Protein AF-A0A0C2WJ09-F1 (afdb_monomer_lite)

Radius of gyration: 59.22 Å; chains: 1; bounding box: 132×38×175 Å

Sequence (288 aa):
MSKPDNSSSPSTSTQSVQESLPASVDDQKRAELLAKARAFLQTPGVNSQDVAARREFLKEKGLSIEDAEQLISECPPPIPPRTYPRPAPSKLPIILYATFKLLLLLTGASVVSAAMYFTYIYPKLAASFGARAKLANHQTGLLKTLQGQTEKARQAQRASDFSSQAPPKEQGENPVVSVEDTTVSLEEGTTAGKTQDDSTPATVPKSDLELLQALRRLKDAIPRRKPTYAATLQDMSDMTALIASKMYAPKVHSPIEGEVRKELRAAKGLLLNRKTFTAVKSTPGTPV

Structure (mmCIF, N/CA/C/O backbone):
data_AF-A0A0C2WJ09-F1
#
_entry.id   AF-A0A0C2WJ09-F1
#
loop_
_atom_site.group_PDB
_atom_site.id
_atom_site.type_symbol
_atom_site.label_atom_id
_atom_site.label_alt_id
_atom_site.label_comp_id
_atom_site.label_asym_id
_atom_site.label_entity_id
_atom_site.label_seq_id
_atom_site.pdbx_PDB_ins_code
_atom_site.Cartn_x
_atom_site.Cartn_y
_atom_site.Cartn_z
_atom_site.occupancy
_atom_site.B_iso_or_equiv
_atom_site.auth_seq_id
_atom_site.auth_comp_id
_atom_site.auth_asym_id
_atom_site.auth_atom_id
_atom_site.pdbx_PDB_model_num
ATOM 1 N N . MET A 1 1 ? 8.634 -5.286 33.776 1.00 44.88 1 MET A N 1
ATOM 2 C CA . MET A 1 1 ? 7.843 -4.167 34.334 1.00 44.88 1 MET A CA 1
ATOM 3 C C . MET A 1 1 ? 7.236 -4.645 35.634 1.00 44.88 1 MET A C 1
ATOM 5 O O . MET A 1 1 ? 6.340 -5.479 35.622 1.00 44.88 1 MET A O 1
ATOM 9 N N . SER A 1 2 ? 7.862 -4.218 36.724 1.00 46.03 2 SER A N 1
ATOM 10 C CA . SER A 1 2 ? 7.660 -4.689 38.091 1.00 46.03 2 SER A CA 1
ATOM 11 C C . SER A 1 2 ? 6.376 -4.118 38.695 1.00 46.03 2 SER A C 1
ATOM 13 O O . SER A 1 2 ? 6.063 -2.947 38.492 1.00 46.03 2 SER A O 1
ATOM 15 N N . LYS A 1 3 ? 5.638 -4.950 39.434 1.00 49.78 3 LYS A N 1
ATOM 16 C CA . LYS A 1 3 ? 4.534 -4.542 40.314 1.00 49.78 3 LYS A CA 1
ATOM 17 C C . LYS A 1 3 ? 5.124 -4.167 41.680 1.00 49.78 3 LYS A C 1
ATOM 19 O O . LYS A 1 3 ? 5.933 -4.952 42.166 1.00 49.78 3 LYS A O 1
ATOM 24 N N . PRO A 1 4 ? 4.743 -3.039 42.298 1.00 64.50 4 PRO A N 1
ATOM 25 C CA . PRO A 1 4 ? 5.043 -2.800 43.699 1.00 64.50 4 PRO A CA 1
ATOM 26 C C . PRO A 1 4 ? 3.952 -3.388 44.601 1.00 64.50 4 PRO A C 1
ATOM 28 O O . PRO A 1 4 ? 2.758 -3.338 44.287 1.00 64.50 4 PRO A O 1
ATOM 31 N N . ASP A 1 5 ? 4.414 -3.942 45.715 1.00 53.91 5 ASP A N 1
ATOM 32 C CA . ASP A 1 5 ? 3.633 -4.472 46.822 1.00 53.91 5 ASP A CA 1
ATOM 33 C C . ASP A 1 5 ? 2.869 -3.357 47.545 1.00 53.91 5 ASP A C 1
ATOM 35 O O . ASP A 1 5 ? 3.403 -2.281 47.815 1.00 53.91 5 ASP A O 1
ATOM 39 N N . ASN A 1 6 ? 1.602 -3.623 47.865 1.00 56.00 6 ASN A N 1
ATOM 40 C CA . ASN A 1 6 ? 0.754 -2.744 48.662 1.00 56.00 6 ASN A CA 1
ATOM 41 C C . ASN A 1 6 ? 0.523 -3.391 50.031 1.00 56.00 6 ASN A C 1
ATOM 43 O O . ASN A 1 6 ? -0.384 -4.205 50.203 1.00 56.00 6 ASN A O 1
ATOM 47 N N . SER A 1 7 ? 1.372 -3.038 50.991 1.00 54.41 7 SER A N 1
ATOM 48 C CA . SER A 1 7 ? 1.180 -3.318 52.410 1.00 54.41 7 SER A CA 1
ATOM 49 C C . SER A 1 7 ? 0.308 -2.227 53.030 1.00 54.41 7 SER A C 1
ATOM 51 O O . SER A 1 7 ? 0.736 -1.079 53.150 1.00 54.41 7 SER A O 1
ATOM 53 N N . SER A 1 8 ? -0.898 -2.575 53.467 1.00 46.72 8 SER A N 1
ATOM 54 C CA . SER A 1 8 ? -1.643 -1.772 54.441 1.00 46.72 8 SER A CA 1
ATOM 55 C C . SER A 1 8 ? -2.397 -2.687 55.401 1.00 46.72 8 SER A C 1
ATOM 57 O O . SER A 1 8 ? -3.268 -3.466 55.020 1.00 46.72 8 SER A O 1
ATOM 59 N N . SER A 1 9 ? -1.977 -2.593 56.657 1.00 50.16 9 SER A N 1
ATOM 60 C CA . SER A 1 9 ? -2.561 -3.166 57.865 1.00 50.16 9 SER A CA 1
ATOM 61 C C . SER A 1 9 ? -4.019 -2.736 58.065 1.00 50.16 9 SER A C 1
ATOM 63 O O . SER A 1 9 ? -4.433 -1.696 57.547 1.00 50.16 9 SER A O 1
ATOM 65 N N . PRO A 1 10 ? -4.745 -3.415 58.965 1.00 52.88 10 PRO A N 1
ATOM 66 C CA . PRO A 1 10 ? -5.614 -2.674 59.864 1.00 52.88 10 PRO A CA 1
ATOM 67 C C . PRO A 1 10 ? -5.345 -3.010 61.330 1.00 52.88 10 PRO A C 1
ATOM 69 O O . PRO A 1 10 ? -5.204 -4.159 61.743 1.00 52.88 10 PRO A O 1
ATOM 72 N N . SER A 1 11 ? -5.274 -1.929 62.092 1.00 39.41 11 SER A N 1
ATOM 73 C CA . SER A 1 11 ? -5.120 -1.830 63.530 1.00 39.41 11 SER A CA 1
ATOM 74 C C . SER A 1 11 ? -6.311 -2.457 64.259 1.00 39.41 11 SER A C 1
ATOM 76 O O . SER A 1 11 ? -7.445 -1.997 64.122 1.00 39.41 11 SER A O 1
ATOM 78 N N . THR A 1 12 ? -6.044 -3.472 65.078 1.00 36.44 12 THR A N 1
ATOM 79 C CA . THR A 1 12 ? -6.987 -3.980 66.079 1.00 36.44 12 THR A CA 1
ATOM 80 C C . THR A 1 12 ? -7.117 -2.945 67.191 1.00 36.44 12 THR A C 1
ATOM 82 O O . THR A 1 12 ? -6.160 -2.647 67.903 1.00 36.44 12 THR A O 1
ATOM 85 N N . SER A 1 13 ? -8.305 -2.361 67.297 1.00 44.22 13 SER A N 1
ATOM 86 C CA . SER A 1 13 ? -8.687 -1.384 68.310 1.00 44.22 13 SER A CA 1
ATOM 87 C C . SER A 1 13 ? -9.001 -2.092 69.630 1.00 44.22 13 SER A C 1
ATOM 89 O O . SER A 1 13 ? -9.872 -2.952 69.702 1.00 44.22 13 SER A O 1
ATOM 91 N N . THR A 1 14 ? -8.240 -1.715 70.654 1.00 40.31 14 THR A N 1
ATOM 92 C CA . THR A 1 14 ? -8.616 -1.502 72.058 1.00 40.31 14 THR A CA 1
ATOM 93 C C . THR A 1 14 ? -9.967 -2.080 72.508 1.00 40.31 14 THR A C 1
ATOM 95 O O . THR A 1 14 ? -10.999 -1.419 72.423 1.00 40.31 14 THR A O 1
ATOM 98 N N . GLN A 1 15 ? -9.937 -3.281 73.091 1.00 42.62 15 GLN A N 1
ATOM 99 C CA . GLN A 1 15 ? -10.954 -3.727 74.045 1.00 42.62 15 GLN A CA 1
ATOM 100 C C . GLN A 1 15 ? -10.668 -3.078 75.403 1.00 42.62 15 GLN A C 1
ATOM 102 O O . GLN A 1 15 ? -9.704 -3.424 76.084 1.00 42.62 15 GLN A O 1
ATOM 107 N N . SER A 1 16 ? -11.511 -2.127 75.796 1.00 44.81 16 SER A N 1
ATOM 108 C CA . SER A 1 16 ? -11.627 -1.665 77.175 1.00 44.81 16 SER A CA 1
ATOM 109 C C . SER A 1 16 ? -12.305 -2.756 78.006 1.00 44.81 16 SER A C 1
ATOM 111 O O . SER A 1 16 ? -13.519 -2.944 77.928 1.00 44.81 16 SER A O 1
ATOM 113 N N . VAL A 1 17 ? -11.511 -3.488 78.785 1.00 49.34 17 VAL A N 1
ATOM 114 C CA . VAL A 1 17 ? -11.996 -4.350 79.867 1.00 49.34 17 VAL A CA 1
ATOM 115 C C . VAL A 1 17 ? -12.463 -3.427 80.990 1.00 49.34 17 VAL A C 1
ATOM 117 O O . VAL A 1 17 ? -11.649 -2.868 81.719 1.00 49.34 17 VAL A O 1
ATOM 120 N N . GLN A 1 18 ? -13.774 -3.208 81.079 1.00 47.62 18 GLN A N 1
ATOM 121 C CA . GLN A 1 18 ? -14.398 -2.555 82.222 1.00 47.62 18 GLN A CA 1
ATOM 122 C C . GLN A 1 18 ? -14.985 -3.653 83.107 1.00 47.62 18 GLN A C 1
ATOM 124 O O . GLN A 1 18 ? -15.988 -4.283 82.784 1.00 47.62 18 GLN A O 1
ATOM 129 N N . GLU A 1 19 ? -14.261 -3.922 84.184 1.00 59.28 19 GLU A N 1
ATOM 130 C CA . GLU A 1 19 ? -14.587 -4.864 85.243 1.00 59.28 19 GLU A CA 1
ATOM 131 C C . GLU A 1 19 ? -15.839 -4.385 85.989 1.00 59.28 19 GLU A C 1
ATOM 133 O O . GLU A 1 19 ? -15.846 -3.314 86.598 1.00 59.28 19 GLU A O 1
ATOM 138 N N . SER A 1 20 ? -16.927 -5.152 85.891 1.00 50.47 20 SER A N 1
ATOM 139 C CA . SER A 1 20 ? -18.191 -4.883 86.576 1.00 50.47 20 SER A CA 1
ATOM 140 C C . SER A 1 20 ? -18.543 -6.016 87.537 1.00 50.47 20 SER A C 1
ATOM 142 O O . SER A 1 20 ? -18.454 -7.192 87.184 1.00 50.47 20 SER A O 1
ATOM 144 N N . LEU A 1 21 ? -18.987 -5.605 88.729 1.00 61.38 21 LEU A N 1
ATOM 145 C CA . LEU A 1 21 ? -19.678 -6.370 89.771 1.00 61.38 21 LEU A CA 1
ATOM 146 C C . LEU A 1 21 ? -20.683 -7.405 89.221 1.00 61.38 21 LEU A C 1
ATOM 148 O O . LEU A 1 21 ? -21.164 -7.224 88.102 1.00 61.38 21 LEU A O 1
ATOM 152 N N . PRO A 1 22 ? -21.042 -8.455 89.998 1.00 62.84 22 PRO A N 1
ATOM 153 C CA . PRO A 1 22 ? -21.893 -9.547 89.530 1.00 62.84 22 PRO A CA 1
ATOM 154 C C . PRO A 1 22 ? -23.235 -9.009 89.033 1.00 62.84 22 PRO A C 1
ATOM 156 O O . PRO A 1 22 ? -24.128 -8.680 89.814 1.00 62.84 22 PRO A O 1
ATOM 159 N N . ALA A 1 23 ? -23.335 -8.902 87.710 1.00 57.16 23 ALA A N 1
ATOM 160 C CA . ALA A 1 23 ? -24.554 -8.584 87.000 1.00 57.16 23 ALA A CA 1
ATOM 161 C C . ALA A 1 23 ? -25.625 -9.593 87.412 1.00 57.16 23 ALA A C 1
ATOM 163 O O . ALA A 1 23 ? -25.336 -10.783 87.595 1.00 57.16 23 ALA A O 1
ATOM 164 N N . SER A 1 24 ? -26.852 -9.114 87.585 1.00 77.38 24 SER A N 1
ATOM 165 C CA . SER A 1 24 ? -27.964 -9.996 87.902 1.00 77.38 24 SER A CA 1
ATOM 166 C C . SER A 1 24 ? -28.093 -11.058 86.799 1.00 77.38 24 SER A C 1
ATOM 168 O O . SER A 1 24 ? -27.751 -10.822 85.638 1.00 77.38 24 SER A O 1
ATOM 170 N N . VAL A 1 25 ? -28.557 -12.259 87.147 1.00 84.06 25 VAL A N 1
ATOM 171 C CA . VAL A 1 25 ? -28.699 -13.380 86.193 1.00 84.06 25 VAL A CA 1
ATOM 172 C C . VAL A 1 25 ? -29.547 -12.985 84.969 1.00 84.06 25 VAL A C 1
ATOM 174 O O . VAL A 1 25 ? -29.379 -13.540 83.882 1.00 84.06 25 VAL A O 1
ATOM 177 N N . ASP A 1 26 ? -30.430 -11.998 85.119 1.00 86.19 26 ASP A N 1
ATOM 178 C CA . ASP A 1 26 ? -31.282 -11.493 84.045 1.00 86.19 26 ASP A CA 1
ATOM 179 C C . ASP A 1 26 ? -30.546 -10.536 83.090 1.00 86.19 26 ASP A C 1
ATOM 181 O O . ASP A 1 26 ? -30.791 -10.578 81.881 1.00 86.19 26 ASP A O 1
ATOM 185 N N . ASP A 1 27 ? -29.565 -9.770 83.577 1.00 87.81 27 ASP A N 1
ATOM 186 C CA . ASP A 1 27 ? -28.712 -8.919 82.734 1.00 87.81 27 ASP A CA 1
ATOM 187 C C . ASP A 1 27 ? -27.839 -9.758 81.792 1.00 87.81 27 ASP A C 1
ATOM 189 O O . ASP A 1 27 ? -27.654 -9.407 80.623 1.00 87.81 27 ASP A O 1
ATOM 193 N N . GLN A 1 28 ? -27.350 -10.909 82.270 1.00 91.50 28 GLN A N 1
ATOM 194 C CA . GLN A 1 28 ? -26.562 -11.841 81.457 1.00 91.50 28 GLN A CA 1
ATOM 195 C C . GLN A 1 28 ? -27.391 -12.414 80.300 1.00 91.50 28 GLN A C 1
ATOM 197 O O . GLN A 1 28 ? -26.957 -12.384 79.147 1.00 91.50 2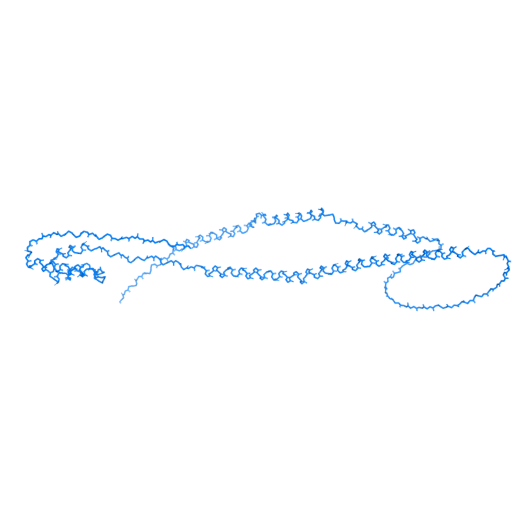8 GLN A O 1
ATOM 202 N N . LYS A 1 29 ? -28.627 -12.852 80.574 1.00 92.38 29 LYS A N 1
ATOM 203 C CA . LYS A 1 29 ? -29.546 -13.345 79.533 1.00 92.38 29 LYS A CA 1
ATOM 204 C C . LYS A 1 29 ? -29.896 -12.253 78.522 1.00 92.38 29 LYS A C 1
ATOM 206 O O . LYS A 1 29 ? -29.953 -12.528 77.322 1.00 92.38 29 LYS A O 1
ATOM 211 N N . ARG A 1 30 ? -30.101 -11.012 78.980 1.00 92.81 30 ARG A N 1
ATOM 212 C CA . ARG A 1 30 ? -30.363 -9.869 78.091 1.00 92.81 30 ARG A CA 1
ATOM 213 C C . ARG A 1 30 ? -29.169 -9.591 77.180 1.00 92.81 30 ARG A C 1
ATOM 215 O O . ARG A 1 30 ? -29.355 -9.435 75.974 1.00 92.81 30 ARG A O 1
ATOM 222 N N . ALA A 1 31 ? -27.952 -9.591 77.719 1.00 93.81 31 ALA A N 1
ATOM 223 C CA . ALA A 1 31 ? -26.737 -9.400 76.930 1.00 93.81 31 ALA A CA 1
ATOM 224 C C . ALA A 1 31 ? -26.562 -10.495 75.859 1.00 93.81 31 ALA A C 1
ATOM 226 O O . ALA A 1 31 ? -26.234 -10.187 74.709 1.00 93.81 31 ALA A O 1
ATOM 227 N N . GLU A 1 32 ? -26.852 -11.756 76.193 1.00 95.12 32 GLU A N 1
ATOM 228 C CA . GLU A 1 32 ? -26.826 -12.864 75.230 1.00 95.12 32 GLU A CA 1
ATOM 229 C C . GLU A 1 32 ? -27.873 -12.714 74.115 1.00 95.12 32 GLU A C 1
ATOM 231 O O . GLU A 1 32 ? -27.584 -12.998 72.947 1.00 95.12 32 GLU A O 1
ATOM 236 N N . LEU A 1 33 ? -29.085 -12.254 74.444 1.00 95.06 33 LEU A N 1
ATOM 237 C CA . LEU A 1 33 ? -30.138 -11.997 73.456 1.00 95.06 33 LEU A CA 1
ATOM 238 C C . LEU A 1 33 ? -29.762 -10.851 72.512 1.00 95.06 33 LEU A C 1
ATOM 240 O O . LEU A 1 33 ? -29.920 -10.990 71.298 1.00 95.06 33 LEU A O 1
ATOM 244 N N . LEU A 1 34 ? -29.192 -9.765 73.041 1.00 95.88 34 LEU A N 1
ATOM 245 C CA . LEU A 1 34 ? -28.677 -8.658 72.230 1.00 95.88 34 LEU A CA 1
ATOM 246 C C . LEU A 1 34 ? -27.542 -9.120 71.306 1.00 95.88 34 LEU A C 1
ATOM 248 O O . LEU A 1 34 ? -27.514 -8.752 70.131 1.00 95.88 34 LEU A O 1
ATOM 252 N N . ALA A 1 35 ? -26.634 -9.972 71.792 1.00 96.19 35 ALA A N 1
ATOM 253 C CA . ALA A 1 35 ? -25.564 -10.539 70.972 1.00 96.19 35 ALA A CA 1
ATOM 254 C C . ALA A 1 35 ? -26.111 -11.406 69.820 1.00 96.19 35 ALA A C 1
ATOM 256 O O . ALA A 1 35 ? -25.673 -11.261 68.675 1.00 96.19 35 ALA A O 1
ATOM 257 N N . LYS A 1 36 ? -27.116 -12.252 70.088 1.00 96.75 36 LYS A N 1
ATOM 258 C CA . LYS A 1 36 ? -27.797 -13.054 69.052 1.00 96.75 36 LYS A CA 1
ATOM 259 C C . LYS A 1 36 ? -28.551 -12.181 68.049 1.00 96.75 36 LYS A C 1
ATOM 261 O O . LYS A 1 36 ? -28.487 -12.448 66.851 1.00 96.75 36 LYS A O 1
ATOM 266 N N . ALA A 1 37 ? -29.221 -11.127 68.514 1.00 96.81 37 ALA A N 1
ATOM 267 C CA . ALA A 1 37 ? -29.918 -10.175 67.655 1.00 96.81 37 ALA A CA 1
ATOM 268 C C . ALA A 1 37 ? -28.949 -9.444 66.711 1.00 96.81 37 ALA A C 1
ATOM 270 O O . ALA A 1 37 ? -29.222 -9.350 65.514 1.00 96.81 37 ALA A O 1
ATOM 271 N N . ARG A 1 38 ? -27.778 -9.013 67.206 1.00 95.56 38 ARG A N 1
ATOM 272 C CA . ARG A 1 38 ? -26.715 -8.435 66.361 1.00 95.56 38 ARG A CA 1
ATOM 273 C C . ARG A 1 38 ? -26.237 -9.419 65.298 1.00 95.56 38 ARG A C 1
ATOM 275 O O . ARG A 1 38 ? -26.162 -9.056 64.127 1.00 95.56 38 ARG A O 1
ATOM 282 N N . ALA A 1 39 ? -25.964 -10.665 65.684 1.00 96.06 39 ALA A N 1
ATOM 283 C CA . ALA A 1 39 ? -25.541 -11.701 64.742 1.00 96.06 39 ALA A CA 1
ATOM 284 C C . ALA A 1 39 ? -26.613 -11.977 63.666 1.00 96.06 39 ALA A C 1
ATOM 286 O O . ALA A 1 39 ? -26.294 -12.134 62.487 1.00 96.06 39 ALA A O 1
ATOM 287 N N . PHE A 1 40 ? -27.895 -11.971 64.047 1.00 95.94 40 PHE A N 1
ATOM 288 C CA . PHE A 1 40 ? -29.013 -12.129 63.117 1.00 95.94 40 PHE A CA 1
ATOM 289 C C . PHE A 1 40 ? -29.107 -10.964 62.120 1.00 95.94 40 PHE A C 1
ATOM 291 O O . PHE A 1 40 ? -29.182 -11.198 60.914 1.00 95.94 40 PHE A O 1
ATOM 298 N N . LEU A 1 41 ? -29.025 -9.717 62.595 1.00 94.44 41 LEU A N 1
ATOM 299 C CA . LEU A 1 41 ? -29.096 -8.523 61.742 1.00 94.44 41 LEU A CA 1
ATOM 300 C C . LEU A 1 41 ? -27.916 -8.405 60.761 1.00 94.44 41 LEU A C 1
ATOM 302 O O . LEU A 1 41 ? -28.083 -7.856 59.673 1.00 94.44 41 LEU A O 1
ATOM 306 N N . GLN A 1 42 ? -26.749 -8.962 61.100 1.00 93.75 42 GLN A N 1
ATOM 307 C CA . GLN A 1 42 ? -25.585 -9.021 60.205 1.00 93.75 42 GLN A CA 1
ATOM 308 C C . GLN A 1 42 ? -25.722 -10.063 59.080 1.00 93.75 42 GLN A C 1
ATOM 310 O O . GLN A 1 42 ? -24.927 -10.063 58.137 1.00 93.75 42 GLN A O 1
ATOM 315 N N . THR A 1 43 ? -26.729 -10.939 59.131 1.00 94.88 43 THR A N 1
ATOM 316 C CA . THR A 1 43 ? -26.943 -11.955 58.095 1.00 94.88 43 THR A CA 1
ATOM 317 C C . THR A 1 43 ? -27.413 -11.286 56.791 1.00 94.88 43 THR A C 1
ATOM 319 O O . THR A 1 43 ? -28.412 -10.561 56.800 1.00 94.88 43 THR A O 1
ATOM 322 N N . PRO A 1 44 ? -26.762 -11.530 55.634 1.00 88.75 44 PRO A N 1
ATOM 323 C CA . PRO A 1 44 ? -27.003 -10.766 54.403 1.00 88.75 44 PRO A CA 1
ATOM 324 C C . PRO A 1 44 ? -28.438 -10.869 53.864 1.00 88.75 44 PRO A C 1
ATOM 326 O O . PRO A 1 44 ? -28.920 -9.925 53.247 1.00 88.75 44 PRO A O 1
ATOM 329 N N . GLY A 1 45 ? -29.138 -11.981 54.118 1.00 89.12 45 GLY A N 1
ATOM 330 C CA . GLY A 1 45 ? -30.543 -12.153 53.727 1.00 89.12 45 GLY A CA 1
ATOM 331 C C . GLY A 1 45 ? -31.546 -11.426 54.628 1.00 89.12 45 GLY A C 1
ATOM 332 O O . GLY A 1 45 ? -32.654 -11.144 54.190 1.00 89.12 45 GLY A O 1
ATOM 333 N N . VAL A 1 46 ? -31.164 -11.112 55.868 1.00 92.75 46 VAL A N 1
ATOM 334 C CA . VAL A 1 46 ? -31.990 -10.360 56.826 1.00 92.75 46 VAL A CA 1
ATOM 335 C C . VAL A 1 46 ? -31.768 -8.862 56.641 1.00 92.75 46 VAL A C 1
ATOM 337 O O . VAL A 1 46 ? -32.709 -8.080 56.730 1.00 92.75 46 VAL A O 1
ATOM 340 N N . ASN A 1 47 ? -30.538 -8.446 56.325 1.00 90.06 47 ASN A N 1
ATOM 341 C CA . ASN A 1 47 ? -30.212 -7.035 56.116 1.00 90.06 47 ASN A CA 1
ATOM 342 C C . ASN A 1 47 ? -30.953 -6.419 54.908 1.00 90.06 47 ASN A C 1
ATOM 344 O O . ASN A 1 47 ? -31.255 -5.228 54.908 1.00 90.06 47 ASN A O 1
ATOM 348 N N . SER A 1 48 ? -31.287 -7.225 53.894 1.00 88.19 48 SER A N 1
ATOM 349 C CA . SER A 1 48 ? -32.095 -6.791 52.746 1.00 88.19 48 SER A CA 1
ATOM 350 C C . SER A 1 48 ? -33.609 -6.794 52.998 1.00 88.19 48 SER A C 1
ATOM 352 O O . SER A 1 48 ? -34.350 -6.289 52.155 1.00 88.19 48 SER A O 1
ATOM 354 N N . GLN A 1 49 ? -34.084 -7.344 54.123 1.00 91.62 49 GLN A N 1
ATOM 355 C CA . GLN A 1 49 ? -35.505 -7.329 54.477 1.00 91.62 49 GLN A CA 1
ATOM 356 C C . GLN A 1 49 ? -35.950 -5.963 55.010 1.00 91.62 49 GLN A C 1
ATOM 358 O O . GLN A 1 49 ? -35.162 -5.162 55.528 1.00 91.62 49 GLN A O 1
ATOM 363 N N . ASP A 1 50 ? -37.257 -5.722 54.905 1.00 93.88 50 ASP A N 1
ATOM 364 C CA . ASP A 1 50 ? -37.882 -4.497 55.382 1.00 93.88 50 ASP A CA 1
ATOM 365 C C . ASP A 1 50 ? -37.646 -4.282 56.888 1.00 93.88 50 ASP A C 1
ATOM 367 O O . ASP A 1 50 ? -37.546 -5.221 57.687 1.00 93.88 50 ASP A O 1
ATOM 371 N N . VAL A 1 51 ? -37.527 -3.016 57.284 1.00 93.62 51 VAL A N 1
ATOM 372 C CA . VAL A 1 51 ? -37.251 -2.615 58.668 1.00 93.62 51 VAL A CA 1
ATOM 373 C C . VAL A 1 51 ? -38.400 -3.038 59.589 1.00 93.62 51 VAL A C 1
ATOM 375 O O . VAL A 1 51 ? -38.144 -3.459 60.716 1.00 93.62 51 VAL A O 1
ATOM 378 N N . ALA A 1 52 ? -39.649 -2.993 59.109 1.00 95.44 52 ALA A N 1
ATOM 379 C CA . ALA A 1 52 ? -40.823 -3.420 59.871 1.00 95.44 52 ALA A CA 1
ATOM 380 C C . ALA A 1 52 ? -40.773 -4.917 60.228 1.00 95.44 52 ALA A C 1
ATOM 382 O O . ALA A 1 52 ? -40.894 -5.270 61.399 1.00 95.44 52 ALA A O 1
ATOM 383 N N . ALA A 1 53 ? -40.471 -5.783 59.255 1.00 95.38 53 ALA A N 1
ATOM 384 C CA . ALA A 1 53 ? -40.356 -7.227 59.473 1.00 95.38 53 ALA A CA 1
ATOM 385 C C . ALA A 1 53 ? -39.231 -7.582 60.464 1.00 95.38 53 ALA A C 1
ATOM 387 O O . ALA A 1 53 ? -39.390 -8.457 61.317 1.00 95.38 53 ALA A O 1
ATOM 388 N N . ARG A 1 54 ? -38.103 -6.857 60.411 1.00 95.25 54 ARG A N 1
ATOM 389 C CA . ARG A 1 54 ? -37.006 -7.021 61.381 1.00 95.25 54 ARG A CA 1
ATOM 390 C C . ARG A 1 54 ? -37.423 -6.633 62.799 1.00 95.25 54 ARG A C 1
ATOM 392 O O . ARG A 1 54 ? -37.071 -7.338 63.743 1.00 95.25 54 ARG A O 1
ATOM 399 N N . ARG A 1 55 ? -38.190 -5.548 62.957 1.00 96.00 55 ARG A N 1
ATOM 400 C CA . ARG A 1 55 ? -38.732 -5.122 64.261 1.00 96.00 55 ARG A CA 1
ATOM 401 C C . ARG A 1 55 ? -39.693 -6.159 64.832 1.00 96.00 55 ARG A C 1
ATOM 403 O O . ARG A 1 55 ? -39.583 -6.501 66.007 1.00 96.00 55 ARG A O 1
ATOM 410 N N . GLU A 1 56 ? -40.598 -6.676 64.006 1.00 96.56 56 GLU A N 1
ATOM 411 C CA . GLU A 1 56 ? -41.565 -7.700 64.412 1.00 96.56 56 GLU A CA 1
ATOM 412 C C . GLU A 1 56 ? -40.872 -8.991 64.853 1.00 96.56 56 GLU A C 1
ATOM 414 O O . GLU A 1 56 ? -41.183 -9.510 65.924 1.00 96.56 56 GLU A O 1
ATOM 419 N N . PHE A 1 57 ? -39.863 -9.448 64.106 1.00 96.44 57 PHE A N 1
ATOM 420 C CA . PHE A 1 57 ? -39.096 -10.639 64.470 1.00 96.44 57 PHE A CA 1
ATOM 421 C C . PHE A 1 57 ? -38.335 -10.466 65.793 1.00 96.44 57 PHE A C 1
ATOM 423 O O . PHE A 1 57 ? -38.341 -11.362 66.634 1.00 96.44 57 PHE A O 1
ATOM 430 N N . LEU A 1 58 ? -37.699 -9.310 66.024 1.00 96.38 58 LEU A N 1
ATOM 431 C CA . LEU A 1 58 ? -36.997 -9.040 67.287 1.00 96.38 58 LEU A CA 1
ATOM 432 C C . LEU A 1 58 ? -37.964 -8.957 68.476 1.00 96.38 58 LEU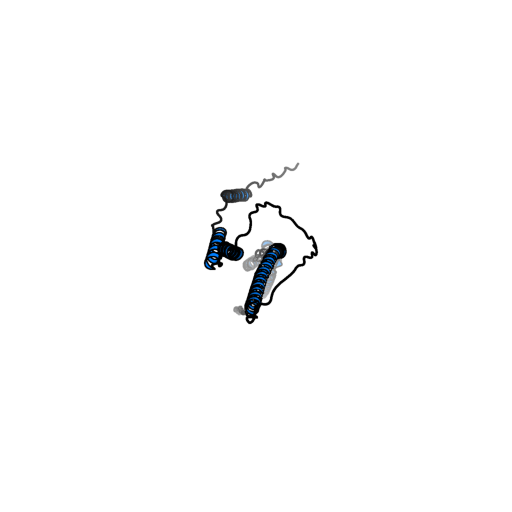 A C 1
ATOM 434 O O . LEU A 1 58 ? -37.657 -9.472 69.553 1.00 96.38 58 LEU A O 1
ATOM 438 N N . LYS A 1 59 ? -39.154 -8.386 68.260 1.00 96.75 59 LYS A N 1
ATOM 439 C CA . LYS A 1 59 ? -40.231 -8.357 69.255 1.00 96.75 59 LYS A CA 1
ATOM 440 C C . LYS A 1 59 ? -40.736 -9.765 69.580 1.00 96.75 59 LYS A C 1
ATOM 442 O O . LYS A 1 59 ? -40.907 -10.092 70.751 1.00 96.75 59 LYS A O 1
ATOM 447 N N . GLU A 1 60 ? -40.925 -10.617 68.572 1.00 96.88 60 GLU A N 1
ATOM 448 C CA . GLU A 1 60 ? -41.326 -12.021 68.755 1.00 96.88 60 GLU A CA 1
ATOM 449 C C . GLU A 1 60 ? -40.263 -12.825 69.525 1.00 96.88 60 GLU A C 1
ATOM 451 O O . GLU A 1 60 ? -40.591 -13.719 70.305 1.00 96.88 60 GLU A O 1
ATOM 456 N N . LYS A 1 61 ? -38.980 -12.469 69.379 1.00 96.69 61 LYS A N 1
ATOM 457 C CA . LYS A 1 61 ? -37.874 -13.051 70.158 1.00 96.69 61 LYS A CA 1
ATOM 458 C C . LYS A 1 61 ? -37.747 -12.510 71.585 1.00 96.69 61 LYS A C 1
ATOM 460 O O . LYS A 1 61 ? -36.818 -12.904 72.287 1.00 96.69 61 LYS A O 1
ATOM 465 N N . GLY A 1 62 ? -38.685 -11.675 72.032 1.00 95.25 62 GLY A N 1
ATOM 466 C CA . GLY A 1 62 ? -38.741 -11.167 73.402 1.00 95.25 62 GLY A CA 1
ATOM 467 C C . GLY A 1 62 ? -37.788 -10.004 73.674 1.00 95.25 62 GLY A C 1
ATOM 468 O O . GLY A 1 62 ? -37.479 -9.737 74.833 1.00 95.25 62 GLY A O 1
ATOM 469 N N . LEU A 1 63 ? -37.303 -9.323 72.631 1.00 96.00 63 LEU A N 1
ATOM 470 C CA . LEU A 1 63 ? -36.478 -8.127 72.776 1.00 96.00 63 LEU A CA 1
ATOM 471 C C . LEU A 1 63 ? -37.365 -6.886 72.962 1.00 96.00 63 LEU A C 1
ATOM 473 O O . LEU A 1 63 ? -38.402 -6.756 72.306 1.00 96.00 63 LEU A O 1
ATOM 477 N N . SER A 1 64 ? -36.957 -5.967 73.844 1.00 96.62 64 SER A N 1
ATOM 478 C CA . SER A 1 64 ? -37.650 -4.684 74.014 1.00 96.62 64 SER A CA 1
ATOM 479 C C . SER A 1 64 ? -37.648 -3.898 72.700 1.00 96.62 64 SER A C 1
ATOM 481 O O . SER A 1 64 ? -36.692 -3.961 71.925 1.00 96.62 64 SER A O 1
ATOM 483 N N . ILE A 1 65 ? -38.716 -3.138 72.454 1.00 95.06 65 ILE A N 1
ATOM 484 C CA . ILE A 1 65 ? -38.864 -2.316 71.244 1.00 95.06 65 ILE A CA 1
ATOM 485 C C . ILE A 1 65 ? -37.737 -1.276 71.168 1.00 95.06 65 ILE A C 1
ATOM 487 O O . ILE A 1 65 ? -37.193 -1.046 70.093 1.00 95.06 65 ILE A O 1
ATOM 491 N N . GLU A 1 66 ? -37.343 -0.714 72.312 1.00 96.44 66 GLU A N 1
ATOM 492 C CA . GLU A 1 66 ? -36.264 0.274 72.421 1.00 96.44 66 GLU A CA 1
ATOM 493 C C . GLU A 1 66 ? -34.906 -0.330 72.028 1.00 96.44 66 GLU A C 1
ATOM 495 O O . GLU A 1 66 ? -34.199 0.221 71.185 1.00 96.44 66 GLU A O 1
ATOM 500 N N . ASP A 1 67 ? -34.590 -1.521 72.552 1.00 95.94 67 ASP A N 1
ATOM 501 C CA . ASP A 1 67 ? -33.365 -2.259 72.217 1.00 95.94 67 ASP A CA 1
ATOM 502 C C . ASP A 1 67 ? -33.336 -2.629 70.722 1.00 95.94 67 ASP A C 1
ATOM 504 O O . ASP A 1 67 ? -32.295 -2.546 70.065 1.00 95.94 67 ASP A O 1
ATOM 508 N N . ALA A 1 68 ? -34.487 -3.020 70.162 1.00 95.44 68 ALA A N 1
ATOM 509 C CA . ALA A 1 68 ? -34.618 -3.357 68.748 1.00 95.44 68 ALA A CA 1
ATOM 510 C C . ALA A 1 68 ? -34.409 -2.134 67.838 1.00 95.44 68 ALA A C 1
ATOM 512 O O . ALA A 1 68 ? -33.738 -2.248 66.810 1.00 95.44 68 ALA A O 1
ATOM 513 N N . GLU A 1 69 ? -34.943 -0.964 68.198 1.00 95.56 69 GLU A N 1
ATOM 514 C CA . GLU A 1 69 ? -34.711 0.274 67.444 1.00 95.56 69 GLU A CA 1
ATOM 515 C C . GLU A 1 69 ? -33.252 0.727 67.522 1.00 95.56 69 GLU A C 1
ATOM 517 O O . GLU A 1 69 ? -32.678 1.090 66.490 1.00 95.56 69 GLU A O 1
ATOM 522 N N . GLN A 1 70 ? -32.625 0.617 68.698 1.00 95.62 70 GLN A N 1
ATOM 523 C CA . GLN A 1 70 ? -31.208 0.924 68.873 1.00 95.62 70 GLN A CA 1
ATOM 524 C C . GLN A 1 70 ? -30.333 0.018 67.989 1.00 95.62 70 GLN A C 1
ATOM 526 O O . GLN A 1 70 ? -29.519 0.518 67.212 1.00 95.62 70 GLN A O 1
ATOM 531 N N . LEU A 1 71 ? -30.583 -1.296 67.989 1.00 94.56 71 LEU A N 1
ATOM 532 C CA . LEU A 1 71 ? -29.872 -2.271 67.149 1.00 94.56 71 LEU A CA 1
ATOM 533 C C . LEU A 1 71 ? -30.036 -2.028 65.643 1.00 94.56 71 LEU A C 1
ATOM 535 O O . LEU A 1 71 ? -29.095 -2.218 64.869 1.00 94.56 71 LEU A O 1
ATOM 539 N N . ILE A 1 72 ? -31.230 -1.620 65.214 1.00 92.25 72 ILE A N 1
ATOM 540 C CA . ILE A 1 72 ? -31.499 -1.299 63.808 1.00 92.25 72 ILE A CA 1
ATOM 541 C C . ILE A 1 72 ? -30.769 -0.014 63.406 1.00 92.25 72 ILE A C 1
ATOM 543 O O . ILE A 1 72 ? -30.239 0.047 62.298 1.00 92.25 72 ILE A O 1
ATOM 547 N N . SER A 1 73 ? -30.706 0.983 64.293 1.00 91.81 73 SER A N 1
ATOM 548 C CA . SER A 1 73 ? -29.988 2.239 64.040 1.00 91.81 73 SER A CA 1
ATOM 549 C C . SER A 1 73 ? -28.462 2.072 63.989 1.00 91.81 73 SER A C 1
ATOM 551 O O . SER A 1 73 ? -27.790 2.815 63.276 1.00 91.81 73 SER A O 1
ATOM 553 N N . GLU A 1 74 ? -27.919 1.066 64.685 1.00 92.69 74 GLU A N 1
ATOM 554 C CA . GLU A 1 74 ? -26.490 0.720 64.673 1.00 92.69 74 GLU A CA 1
ATOM 555 C C . GLU A 1 74 ? -26.044 0.047 63.358 1.00 92.69 74 GLU A C 1
ATOM 557 O O . GLU A 1 74 ? -24.852 0.041 63.039 1.00 92.69 74 GLU A O 1
ATOM 562 N N . CYS A 1 75 ? -26.969 -0.517 62.569 1.00 86.06 75 CYS A N 1
ATOM 563 C CA . CYS A 1 75 ? -26.636 -1.184 61.310 1.00 86.06 75 CYS A CA 1
ATOM 564 C C . CYS A 1 75 ? -26.566 -0.180 60.140 1.00 86.06 75 CYS A C 1
ATOM 566 O O . CYS A 1 75 ? -27.576 0.447 59.812 1.00 86.06 75 CYS A O 1
ATOM 568 N N . PRO A 1 76 ? -25.415 -0.043 59.449 1.00 80.38 76 PRO A N 1
ATOM 569 C CA . PRO A 1 76 ? -25.293 0.874 58.321 1.00 80.38 76 PRO A CA 1
ATOM 570 C C . PRO A 1 76 ? -26.198 0.441 57.155 1.00 80.38 76 PRO A C 1
ATOM 572 O O . PRO A 1 76 ? -26.390 -0.761 56.935 1.00 80.38 76 PRO A O 1
ATOM 575 N N . PRO A 1 77 ? -26.735 1.396 56.371 1.00 77.44 77 PRO A N 1
ATOM 576 C CA . PRO A 1 77 ? -27.593 1.081 55.237 1.00 77.44 77 PRO A CA 1
ATOM 577 C C . PRO A 1 77 ? -26.851 0.193 54.224 1.00 77.44 77 PRO A C 1
ATOM 579 O O . PRO A 1 77 ? -25.646 0.379 54.011 1.00 77.44 77 PRO A O 1
ATOM 582 N N . PRO A 1 78 ? -27.545 -0.762 53.576 1.00 75.19 78 PRO A N 1
ATOM 583 C CA . PRO A 1 78 ? -26.928 -1.657 52.609 1.00 75.19 78 PRO A CA 1
ATOM 584 C C . PRO A 1 78 ? -26.339 -0.835 51.461 1.00 75.19 78 PRO A C 1
ATOM 586 O O . PRO A 1 78 ? -27.058 -0.171 50.713 1.00 75.19 78 PRO A O 1
ATOM 589 N N . ILE A 1 79 ? -25.010 -0.865 51.335 1.00 73.62 79 ILE A N 1
ATOM 590 C CA . ILE A 1 79 ? -24.303 -0.225 50.226 1.00 73.62 79 ILE A CA 1
ATOM 591 C C . ILE A 1 79 ? -24.800 -0.920 48.953 1.00 73.62 79 ILE A C 1
ATOM 593 O O . ILE A 1 79 ? -24.636 -2.141 48.847 1.00 73.62 79 ILE A O 1
ATOM 597 N N . PRO A 1 80 ? -25.419 -0.200 47.998 1.00 72.94 80 PRO A N 1
ATOM 598 C CA . PRO A 1 80 ? -25.886 -0.829 46.775 1.00 72.94 80 PRO A CA 1
ATOM 599 C C . PRO A 1 80 ? -24.697 -1.524 46.104 1.00 72.94 80 PRO A C 1
ATOM 601 O O . PRO A 1 80 ? -23.582 -0.982 46.136 1.00 72.94 80 PRO A O 1
ATOM 604 N N . PRO A 1 81 ? -24.893 -2.722 45.519 1.00 71.31 81 PRO A N 1
ATOM 605 C CA . PRO A 1 81 ? -23.820 -3.407 44.817 1.00 71.31 81 PRO A CA 1
ATOM 606 C C . PRO A 1 81 ? -23.202 -2.412 43.841 1.00 71.31 81 PRO A C 1
ATOM 608 O O . PRO A 1 81 ? -23.928 -1.776 43.078 1.00 71.31 81 PRO A O 1
ATOM 611 N N . ARG A 1 82 ? -21.876 -2.223 43.917 1.00 64.06 82 ARG A N 1
ATOM 612 C CA . ARG A 1 82 ? -21.126 -1.337 43.019 1.00 64.06 82 ARG A CA 1
ATOM 613 C C . ARG A 1 82 ? -21.290 -1.848 41.589 1.00 64.06 82 ARG A C 1
ATOM 615 O O . ARG A 1 82 ? -20.447 -2.574 41.068 1.00 64.06 82 ARG A O 1
ATOM 622 N N . THR A 1 83 ? -22.383 -1.468 40.946 1.00 70.00 83 THR A N 1
ATOM 623 C CA . THR A 1 83 ? -22.604 -1.633 39.519 1.00 70.00 83 THR A CA 1
ATOM 624 C C . THR A 1 83 ? -21.746 -0.597 38.830 1.00 70.00 83 THR A C 1
ATOM 626 O O . THR A 1 83 ? -22.199 0.484 38.459 1.00 70.00 83 THR A O 1
ATOM 629 N N . TYR A 1 84 ? -20.464 -0.928 38.688 1.00 73.81 84 TYR A N 1
ATOM 630 C CA . TYR A 1 84 ? -19.653 -0.283 37.677 1.00 73.81 84 TYR A CA 1
ATOM 631 C C . TYR A 1 84 ? -20.355 -0.500 36.335 1.00 73.81 84 TYR A C 1
ATOM 633 O O . TYR A 1 84 ? -20.750 -1.633 36.034 1.00 73.81 84 TYR A O 1
ATOM 641 N N . PRO A 1 85 ? -20.547 0.556 35.531 1.00 79.06 85 PRO A N 1
ATOM 642 C CA . PRO A 1 85 ? -21.051 0.375 34.184 1.00 79.06 85 PRO A CA 1
ATOM 643 C C . PRO A 1 85 ? -20.130 -0.618 33.477 1.00 79.06 85 PRO A C 1
ATOM 645 O O . PRO A 1 85 ? -18.905 -0.471 33.500 1.00 79.06 85 PRO A O 1
ATOM 648 N N . ARG A 1 86 ? -20.717 -1.668 32.894 1.00 82.56 86 ARG A N 1
ATOM 649 C CA . ARG A 1 86 ? -19.959 -2.665 32.136 1.00 82.56 86 ARG A CA 1
ATOM 650 C C . ARG A 1 86 ? -19.151 -1.910 31.070 1.00 82.56 86 ARG A C 1
ATOM 652 O O . ARG A 1 86 ? -19.758 -1.138 30.322 1.00 82.56 86 ARG A O 1
ATOM 659 N N . PRO A 1 87 ? -17.816 -2.069 31.006 1.00 81.44 87 PRO A N 1
ATOM 660 C CA . PRO A 1 87 ? -17.014 -1.342 30.033 1.00 81.44 87 PRO A CA 1
ATOM 661 C C . PRO A 1 87 ? -17.506 -1.673 28.623 1.00 81.44 87 PRO A C 1
ATOM 663 O O . PRO A 1 87 ? -17.900 -2.808 28.342 1.00 81.44 87 PRO A O 1
ATOM 666 N N . ALA A 1 88 ? -17.510 -0.669 27.746 1.00 87.06 88 ALA A N 1
ATOM 667 C CA . ALA A 1 88 ? -17.932 -0.852 26.365 1.00 87.06 88 ALA A CA 1
ATOM 668 C C . ALA A 1 88 ? -17.102 -1.969 25.695 1.00 87.06 88 ALA A C 1
ATOM 670 O O . ALA A 1 88 ? -15.893 -2.055 25.938 1.00 87.06 88 ALA A O 1
ATOM 671 N N . PRO A 1 89 ? -17.714 -2.821 24.850 1.00 90.88 89 PRO A N 1
ATOM 672 C CA . PRO A 1 89 ? -16.981 -3.865 24.143 1.00 90.88 89 PRO A CA 1
ATOM 673 C C . PRO A 1 89 ? -15.873 -3.253 23.274 1.00 90.88 89 PRO A C 1
ATOM 675 O O . PRO A 1 89 ? -16.036 -2.181 22.683 1.00 90.88 89 PRO A O 1
ATOM 678 N N . SER A 1 90 ? -14.725 -3.928 23.203 1.00 94.69 90 SER A N 1
ATOM 679 C CA . SER A 1 90 ? -13.554 -3.422 22.489 1.00 94.69 90 SER A CA 1
ATOM 680 C C . SER A 1 90 ? -13.778 -3.416 20.968 1.00 94.69 90 SER A C 1
ATOM 682 O O . SER A 1 90 ? -14.296 -4.364 20.383 1.00 94.69 90 SER A O 1
ATOM 684 N N . LYS A 1 91 ? -13.351 -2.340 20.293 1.00 94.62 91 LYS A N 1
ATOM 685 C CA . LYS A 1 91 ? -13.419 -2.202 18.819 1.00 94.62 91 LYS A CA 1
ATOM 686 C C . LYS A 1 91 ? -12.208 -2.797 18.086 1.00 94.62 91 LYS A C 1
ATOM 688 O O . LYS A 1 91 ? -12.068 -2.627 16.879 1.00 94.62 91 LYS A O 1
ATOM 693 N N . LEU A 1 92 ? -11.330 -3.493 18.805 1.00 95.69 92 LEU A N 1
ATOM 694 C CA . LEU A 1 92 ? -10.085 -4.061 18.286 1.00 95.69 92 LEU A CA 1
ATOM 695 C C . LEU A 1 92 ? -10.249 -4.969 17.052 1.00 95.69 92 LEU A C 1
ATOM 697 O O . LEU A 1 92 ? -9.543 -4.733 16.072 1.00 95.69 92 LEU A O 1
ATOM 701 N N . PRO A 1 93 ? -11.172 -5.954 17.028 1.00 96.38 93 PRO A N 1
ATOM 702 C CA . PRO A 1 93 ? -11.292 -6.849 15.874 1.00 96.38 93 PRO A CA 1
ATOM 703 C C . PRO A 1 93 ? -11.723 -6.111 14.599 1.00 96.38 93 PRO A C 1
ATOM 705 O O . PRO A 1 93 ? -11.262 -6.433 13.508 1.00 96.38 93 PRO A O 1
ATOM 708 N N . ILE A 1 94 ? -12.548 -5.069 14.737 1.00 96.50 94 ILE A N 1
ATOM 709 C CA . ILE A 1 94 ? -12.994 -4.236 13.613 1.00 96.50 94 ILE A CA 1
ATOM 710 C C . ILE A 1 94 ? -11.810 -3.458 13.027 1.00 96.50 94 ILE A C 1
ATOM 712 O O . ILE A 1 94 ? -11.651 -3.395 11.809 1.00 96.50 94 ILE A O 1
ATOM 716 N N . ILE A 1 95 ? -10.968 -2.885 13.893 1.00 96.94 95 ILE A N 1
ATOM 717 C CA . ILE A 1 95 ? -9.776 -2.139 13.470 1.00 96.94 95 ILE A CA 1
ATOM 718 C C . ILE A 1 95 ? -8.788 -3.077 12.764 1.00 96.94 95 ILE A C 1
ATOM 720 O O . ILE A 1 95 ? -8.270 -2.721 11.709 1.00 96.94 95 ILE A O 1
ATOM 724 N N . LEU A 1 96 ? -8.581 -4.287 13.290 1.00 97.75 96 LEU A N 1
ATOM 725 C CA . LEU A 1 96 ? -7.662 -5.273 12.712 1.00 97.75 96 LEU A CA 1
ATOM 726 C C . LEU A 1 96 ? -8.130 -5.771 11.335 1.00 97.75 96 LEU A C 1
ATOM 728 O O . LEU A 1 96 ? -7.336 -5.902 10.406 1.00 97.75 96 LEU A O 1
ATOM 732 N N . TYR A 1 97 ? -9.434 -5.987 11.161 1.00 98.25 97 TYR A N 1
ATOM 733 C CA . TYR A 1 97 ? -9.989 -6.326 9.852 1.00 98.25 97 TYR A CA 1
ATOM 734 C C . TYR A 1 97 ? -9.785 -5.196 8.827 1.00 98.25 97 TYR A C 1
ATOM 736 O O . TYR A 1 97 ? -9.412 -5.445 7.678 1.00 98.25 97 TYR A O 1
ATOM 744 N N . ALA A 1 98 ? -9.987 -3.942 9.243 1.00 97.00 98 ALA A N 1
ATOM 745 C CA . ALA A 1 98 ? -9.795 -2.786 8.372 1.00 97.00 98 ALA A CA 1
ATOM 746 C C . ALA A 1 98 ? -8.331 -2.628 7.928 1.00 97.00 98 ALA A C 1
ATOM 748 O O . ALA A 1 98 ? -8.078 -2.360 6.750 1.00 97.00 98 ALA A O 1
ATOM 749 N N . THR A 1 99 ? -7.367 -2.834 8.832 1.00 97.50 99 THR A N 1
ATOM 750 C CA . THR A 1 99 ? -5.940 -2.772 8.484 1.00 97.50 99 THR A CA 1
ATOM 751 C C . THR A 1 99 ? -5.540 -3.907 7.548 1.00 97.50 99 THR A C 1
ATOM 753 O O . THR A 1 99 ? -4.856 -3.653 6.556 1.00 97.50 99 THR A O 1
ATOM 756 N N . PHE A 1 100 ? -6.024 -5.129 7.782 1.00 98.56 100 PHE A N 1
ATOM 757 C CA . PHE A 1 100 ? -5.762 -6.261 6.891 1.00 98.56 100 PHE A CA 1
ATOM 758 C C . PHE A 1 100 ? -6.296 -6.016 5.473 1.00 98.56 100 PHE A C 1
ATOM 760 O O . PHE A 1 100 ? -5.587 -6.237 4.491 1.00 98.56 100 PHE A O 1
ATOM 767 N N . LYS A 1 101 ? -7.515 -5.476 5.351 1.00 98.00 101 LYS A N 1
ATOM 768 C CA . LYS A 1 101 ? -8.102 -5.113 4.053 1.00 98.00 101 LYS A CA 1
ATOM 769 C C . LYS A 1 101 ? -7.263 -4.066 3.310 1.00 98.00 101 LYS A C 1
ATOM 771 O O . LYS A 1 101 ? -7.110 -4.162 2.094 1.00 98.00 101 LYS A O 1
ATOM 776 N N . LEU A 1 102 ? -6.717 -3.081 4.026 1.00 98.06 102 LEU A N 1
ATOM 777 C CA . LEU A 1 102 ? -5.866 -2.044 3.439 1.00 98.06 102 LEU A CA 1
ATOM 778 C C . LEU A 1 102 ? -4.521 -2.610 2.967 1.00 98.06 102 LEU A C 1
ATOM 780 O O . LEU A 1 102 ? -4.081 -2.280 1.867 1.00 98.06 102 LEU A O 1
ATOM 784 N N . LEU A 1 103 ? -3.907 -3.500 3.752 1.00 98.31 103 LEU A N 1
ATOM 785 C CA . LEU A 1 103 ? -2.681 -4.194 3.354 1.00 98.31 103 LEU A CA 1
ATOM 786 C C . LEU A 1 103 ? -2.907 -5.051 2.108 1.00 98.31 103 LEU A C 1
ATOM 788 O O . LEU A 1 103 ? -2.137 -4.951 1.159 1.00 98.31 103 LEU A O 1
ATOM 792 N N . LEU A 1 104 ? -3.998 -5.818 2.065 1.00 98.44 104 LEU A N 1
ATOM 793 C CA . LEU A 1 104 ? -4.327 -6.650 0.909 1.00 98.44 104 LEU A CA 1
ATOM 794 C C . LEU A 1 104 ? -4.524 -5.810 -0.362 1.00 98.44 104 LEU A C 1
ATOM 796 O O . LEU A 1 104 ? -4.039 -6.181 -1.429 1.00 98.44 104 LEU A O 1
ATOM 800 N N . LEU A 1 105 ? -5.194 -4.660 -0.246 1.00 98.38 105 LEU A N 1
ATOM 801 C CA . LEU A 1 105 ? -5.391 -3.740 -1.366 1.00 98.38 105 LEU A CA 1
ATOM 802 C C . LEU A 1 105 ? -4.065 -3.133 -1.846 1.00 98.38 105 LEU A C 1
ATOM 804 O O . LEU A 1 105 ? -3.842 -3.031 -3.051 1.00 98.38 105 LEU A O 1
ATOM 808 N N . LEU A 1 106 ? -3.167 -2.782 -0.922 1.00 98.44 106 LEU A N 1
ATOM 809 C CA . LEU A 1 106 ? -1.842 -2.255 -1.249 1.00 98.44 106 LEU A CA 1
ATOM 810 C C . LEU A 1 106 ? -0.964 -3.309 -1.941 1.00 98.44 106 LEU A C 1
ATOM 812 O O . LEU A 1 106 ? -0.351 -3.024 -2.971 1.00 98.44 106 LEU A O 1
ATOM 816 N N . THR A 1 107 ? -0.940 -4.537 -1.419 1.00 98.62 107 THR A N 1
ATOM 817 C CA . THR A 1 107 ? -0.216 -5.659 -2.030 1.00 98.62 107 THR A CA 1
ATOM 818 C C . THR A 1 107 ? -0.789 -5.995 -3.406 1.00 98.62 107 THR A C 1
ATOM 820 O O . THR A 1 107 ? -0.028 -6.150 -4.359 1.00 98.62 107 THR A O 1
ATOM 823 N N . GLY A 1 108 ? -2.117 -6.025 -3.550 1.00 98.31 108 GLY A N 1
ATOM 824 C CA . GLY A 1 108 ? -2.772 -6.247 -4.840 1.00 98.31 108 GLY A CA 1
ATOM 825 C C . GLY A 1 108 ? -2.411 -5.175 -5.872 1.00 98.31 108 GLY A C 1
ATOM 826 O O . GLY A 1 108 ? -2.012 -5.504 -6.989 1.00 98.31 108 GLY A O 1
ATOM 827 N N . ALA A 1 109 ? -2.463 -3.895 -5.490 1.00 98.25 109 ALA A N 1
ATOM 828 C CA . ALA A 1 109 ? -2.068 -2.792 -6.366 1.00 98.25 109 ALA A CA 1
ATOM 829 C C . ALA A 1 109 ? -0.589 -2.876 -6.783 1.00 98.25 109 ALA A C 1
ATOM 831 O O . ALA A 1 109 ? -0.256 -2.600 -7.939 1.00 98.25 109 ALA A O 1
ATOM 832 N N . SER A 1 110 ? 0.295 -3.298 -5.873 1.00 98.12 110 SER A N 1
ATOM 833 C CA . SER A 1 110 ? 1.717 -3.503 -6.169 1.00 98.12 110 SER A CA 1
ATOM 834 C C . SER A 1 110 ? 1.931 -4.600 -7.217 1.00 98.12 110 SER A C 1
ATOM 836 O O . SER A 1 110 ? 2.633 -4.369 -8.203 1.00 98.12 110 SER A O 1
ATOM 838 N N . VAL A 1 111 ? 1.266 -5.751 -7.071 1.00 98.69 111 VAL A N 1
ATOM 839 C CA . VAL A 1 111 ? 1.368 -6.867 -8.029 1.00 98.69 111 VAL A CA 1
ATOM 840 C C . VAL A 1 111 ? 0.854 -6.466 -9.413 1.00 98.69 111 VAL A C 1
ATOM 842 O O . VAL A 1 111 ? 1.522 -6.734 -10.411 1.00 98.69 111 VAL A O 1
ATOM 845 N N . VAL A 1 112 ? -0.285 -5.770 -9.489 1.00 98.56 112 VAL A N 1
ATOM 846 C CA . VAL A 1 112 ? -0.831 -5.270 -10.766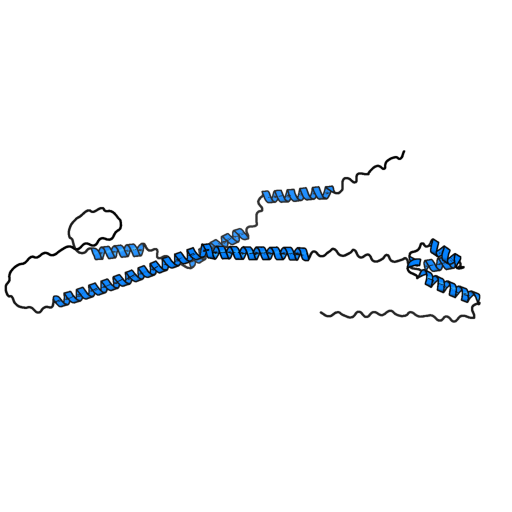 1.00 98.56 112 VAL A CA 1
ATOM 847 C C . VAL A 1 112 ? 0.128 -4.274 -11.422 1.00 98.56 112 VAL A C 1
ATOM 849 O O . VAL A 1 112 ? 0.373 -4.355 -12.625 1.00 98.56 112 VAL A O 1
ATOM 852 N N . SER A 1 113 ? 0.723 -3.373 -10.636 1.00 98.12 113 SER A N 1
ATOM 853 C CA . SER A 1 113 ? 1.696 -2.393 -11.137 1.00 98.12 113 SER A CA 1
ATOM 854 C C . SER A 1 113 ? 2.953 -3.072 -11.688 1.00 98.12 113 SER A C 1
ATOM 856 O O . SER A 1 113 ? 3.431 -2.716 -12.766 1.00 98.12 113 SER A O 1
ATOM 858 N N . ALA A 1 114 ? 3.466 -4.090 -10.990 1.00 98.06 114 ALA A N 1
ATOM 859 C CA . ALA A 1 114 ? 4.603 -4.881 -11.451 1.00 98.06 114 ALA A CA 1
ATOM 860 C C . ALA A 1 114 ? 4.271 -5.649 -12.740 1.00 98.06 114 ALA A C 1
ATOM 862 O O . ALA A 1 114 ? 5.044 -5.612 -13.699 1.00 98.06 114 ALA A O 1
ATOM 863 N N . ALA A 1 115 ? 3.096 -6.281 -12.806 1.00 98.31 115 ALA A N 1
ATOM 864 C CA . ALA A 1 115 ? 2.637 -6.965 -14.011 1.00 98.31 115 ALA A CA 1
ATOM 865 C C . ALA A 1 115 ? 2.541 -5.999 -15.201 1.00 98.31 115 ALA A C 1
ATOM 867 O O . ALA A 1 115 ? 3.035 -6.313 -16.283 1.00 98.31 115 ALA A O 1
ATOM 868 N N . MET A 1 116 ? 1.986 -4.799 -15.002 1.00 98.19 116 MET A N 1
ATOM 869 C CA . MET A 1 116 ? 1.908 -3.760 -16.034 1.00 98.19 116 MET A CA 1
ATOM 870 C C . MET A 1 116 ? 3.300 -3.317 -16.516 1.00 98.19 116 MET A C 1
ATOM 872 O O . MET A 1 116 ? 3.519 -3.158 -17.718 1.00 98.19 116 MET A O 1
ATOM 876 N N . TYR A 1 117 ? 4.264 -3.168 -15.603 1.00 98.31 117 TYR A N 1
ATOM 877 C CA . TYR A 1 117 ? 5.647 -2.839 -15.953 1.00 98.31 117 TYR A CA 1
ATOM 878 C C . TYR A 1 117 ? 6.291 -3.914 -16.842 1.00 98.31 117 TYR A C 1
ATOM 880 O O . TYR A 1 117 ? 6.819 -3.596 -17.912 1.00 98.31 117 TYR A O 1
ATOM 888 N N . PHE A 1 118 ? 6.206 -5.185 -16.443 1.00 98.12 118 PHE A N 1
ATOM 889 C CA . PHE A 1 118 ? 6.831 -6.284 -17.185 1.00 98.12 118 PHE A CA 1
ATOM 890 C C . PHE A 1 118 ? 6.138 -6.596 -18.513 1.00 98.12 118 PHE A C 1
ATOM 892 O O . PHE A 1 118 ? 6.809 -6.935 -19.484 1.00 98.12 118 PHE A O 1
ATOM 899 N N . THR A 1 119 ? 4.815 -6.454 -18.587 1.00 97.75 119 THR A N 1
ATOM 900 C CA . THR A 1 119 ? 4.057 -6.765 -19.810 1.00 97.75 119 THR A CA 1
ATOM 901 C C . THR A 1 119 ? 4.106 -5.648 -20.846 1.00 97.75 119 THR A C 1
ATOM 903 O O . THR A 1 119 ? 4.160 -5.942 -22.037 1.00 97.75 119 THR A O 1
ATOM 906 N N . TYR A 1 120 ? 4.128 -4.375 -20.434 1.00 97.25 120 TYR A N 1
ATOM 907 C CA . TYR A 1 120 ? 4.024 -3.255 -21.379 1.00 97.25 120 TYR A CA 1
ATOM 908 C C . TYR A 1 120 ? 5.299 -2.429 -21.518 1.00 97.25 120 TYR A C 1
ATOM 910 O O . TYR A 1 120 ? 5.679 -2.068 -22.634 1.00 97.25 120 TYR A O 1
ATOM 918 N N . ILE A 1 121 ? 5.953 -2.089 -20.407 1.00 95.75 121 ILE A N 1
ATOM 919 C CA . ILE A 1 121 ? 7.077 -1.142 -20.418 1.00 95.75 121 ILE A CA 1
ATOM 920 C C . ILE A 1 121 ? 8.365 -1.861 -20.825 1.00 95.75 121 ILE A C 1
ATOM 922 O O . ILE A 1 121 ? 9.083 -1.397 -21.715 1.00 95.75 121 ILE A O 1
ATOM 926 N N . TYR A 1 122 ? 8.625 -3.022 -20.225 1.00 97.69 122 TYR A N 1
ATOM 927 C CA . TYR A 1 122 ? 9.828 -3.808 -20.485 1.00 97.69 122 TYR A CA 1
ATOM 928 C C . TYR A 1 122 ? 10.034 -4.190 -21.966 1.00 97.69 122 TYR A C 1
ATOM 930 O O . TYR A 1 122 ? 11.111 -3.895 -22.491 1.00 97.69 122 TYR A O 1
ATOM 938 N N . PRO A 1 123 ? 9.055 -4.763 -22.701 1.00 97.25 123 PRO A N 1
ATOM 939 C CA . PRO A 1 123 ? 9.283 -5.154 -24.094 1.00 97.25 123 PRO A CA 1
ATOM 940 C C . PRO A 1 123 ? 9.559 -3.956 -25.007 1.00 97.25 123 PRO A C 1
ATOM 942 O O . PRO A 1 123 ? 10.375 -4.059 -25.922 1.00 97.25 123 PRO A O 1
ATOM 945 N N . LYS A 1 124 ? 8.948 -2.794 -24.742 1.00 94.31 124 LYS A N 1
ATOM 946 C CA . LYS A 1 124 ? 9.224 -1.570 -25.509 1.00 94.31 124 LYS A CA 1
ATOM 947 C C . LYS A 1 124 ? 10.654 -1.081 -25.295 1.00 94.31 124 LYS A C 1
ATOM 949 O O . LYS A 1 124 ? 11.328 -0.709 -26.258 1.00 94.31 124 LYS A O 1
ATOM 954 N N . LEU A 1 125 ? 11.133 -1.124 -24.052 1.00 94.81 125 LEU A N 1
ATOM 955 C CA . LEU A 1 125 ? 12.520 -0.795 -23.734 1.00 94.81 125 LEU A CA 1
ATOM 956 C C . LEU A 1 125 ? 13.477 -1.779 -24.410 1.00 94.81 125 LEU A C 1
ATOM 958 O O . LEU A 1 125 ? 14.378 -1.341 -25.128 1.00 94.81 125 LEU A O 1
ATOM 962 N N . ALA A 1 126 ? 13.241 -3.084 -24.266 1.00 97.00 126 ALA A N 1
ATOM 963 C CA . ALA A 1 126 ? 14.059 -4.123 -24.885 1.00 97.00 126 ALA A CA 1
ATOM 964 C C . ALA A 1 126 ? 14.129 -3.973 -26.416 1.00 97.00 126 ALA A C 1
ATOM 966 O O . ALA A 1 126 ? 15.219 -4.018 -26.989 1.00 97.00 126 ALA A O 1
ATOM 967 N N . ALA A 1 127 ? 12.998 -3.696 -27.075 1.00 96.50 127 ALA A N 1
ATOM 968 C CA . ALA A 1 127 ? 12.955 -3.452 -28.515 1.00 96.50 127 ALA A CA 1
ATOM 969 C C . ALA A 1 127 ? 13.807 -2.235 -28.916 1.00 96.50 127 ALA A C 1
ATOM 971 O O . ALA A 1 127 ? 14.566 -2.295 -29.886 1.00 96.50 127 ALA A O 1
ATOM 972 N N . SER A 1 128 ? 13.739 -1.147 -28.140 1.00 96.12 128 SER A N 1
ATOM 973 C CA . SER A 1 128 ? 14.529 0.062 -28.401 1.00 96.12 128 SER A CA 1
ATOM 974 C C . SER A 1 128 ? 16.037 -0.173 -28.245 1.00 96.12 128 SER A C 1
ATOM 976 O O . SER A 1 128 ? 16.822 0.280 -29.082 1.00 96.12 128 SER A O 1
ATOM 978 N N . PHE A 1 129 ? 16.454 -0.930 -27.224 1.00 96.50 129 PHE A N 1
ATOM 979 C CA . PHE A 1 129 ? 17.856 -1.296 -27.028 1.00 96.50 129 PHE A CA 1
ATOM 980 C C . PHE A 1 129 ? 18.347 -2.226 -28.137 1.00 96.50 129 PHE A C 1
ATOM 982 O O . PHE A 1 129 ? 19.430 -2.002 -28.676 1.00 96.50 129 PHE A O 1
ATOM 989 N N . GLY A 1 130 ? 17.529 -3.200 -28.549 1.00 94.94 130 GLY A N 1
ATOM 990 C CA . GLY A 1 130 ? 17.841 -4.081 -29.674 1.00 94.94 130 GLY A CA 1
ATOM 991 C C . GLY A 1 130 ? 18.030 -3.314 -30.985 1.00 94.94 130 GLY A C 1
ATOM 992 O O . GLY A 1 130 ? 19.001 -3.550 -31.704 1.00 94.94 130 GLY A O 1
ATOM 993 N N . ALA A 1 131 ? 17.159 -2.346 -31.280 1.00 96.38 131 ALA A N 1
ATOM 994 C CA . ALA A 1 131 ? 17.290 -1.498 -32.466 1.00 96.38 131 ALA A CA 1
ATOM 995 C C . ALA A 1 131 ? 18.569 -0.644 -32.431 1.00 96.38 131 ALA A C 1
ATOM 997 O O . ALA A 1 131 ? 19.290 -0.564 -33.427 1.00 96.38 131 ALA A O 1
ATOM 998 N N . ARG A 1 132 ? 18.898 -0.057 -31.273 1.00 96.31 132 ARG A N 1
ATOM 999 C CA . ARG A 1 132 ? 20.136 0.720 -31.093 1.00 96.31 132 ARG A CA 1
ATOM 1000 C C . ARG A 1 132 ? 21.387 -0.141 -31.249 1.00 96.31 132 ARG A C 1
ATOM 1002 O O . ARG A 1 132 ? 22.323 0.283 -31.919 1.00 96.31 132 ARG A O 1
ATOM 1009 N N . ALA A 1 133 ? 21.389 -1.349 -30.687 1.00 94.50 133 ALA A N 1
ATOM 1010 C CA . ALA A 1 133 ? 22.494 -2.291 -30.840 1.00 94.50 133 ALA A CA 1
ATOM 1011 C C . ALA A 1 133 ? 22.689 -2.693 -32.312 1.00 94.50 133 ALA A C 1
ATOM 1013 O O . ALA A 1 133 ? 23.811 -2.658 -32.816 1.00 94.50 133 ALA A O 1
ATOM 1014 N N . LYS A 1 134 ? 21.599 -2.986 -33.037 1.00 95.69 134 LYS A N 1
ATOM 1015 C CA . LYS A 1 134 ? 21.647 -3.262 -34.484 1.00 95.69 134 LYS A CA 1
ATOM 1016 C C . LYS A 1 134 ? 22.213 -2.083 -35.275 1.00 95.69 134 LYS A C 1
ATOM 1018 O O . LYS A 1 134 ? 23.059 -2.291 -36.139 1.00 95.69 134 LYS A O 1
ATOM 1023 N N . LEU A 1 135 ? 21.800 -0.856 -34.956 1.00 97.06 135 LEU A N 1
ATOM 1024 C CA . LEU A 1 135 ? 22.318 0.347 -35.608 1.00 97.06 135 LEU A CA 1
ATOM 1025 C C . LEU A 1 135 ? 23.819 0.542 -35.346 1.00 97.06 135 LEU A C 1
ATOM 1027 O O . LEU A 1 135 ? 24.563 0.830 -36.279 1.00 97.06 135 LEU A O 1
ATOM 1031 N N . ALA A 1 136 ? 24.275 0.341 -34.108 1.00 95.19 136 ALA A N 1
ATOM 1032 C CA . ALA A 1 136 ? 25.694 0.429 -33.762 1.00 95.19 136 ALA A CA 1
ATOM 1033 C C . ALA A 1 136 ? 26.530 -0.636 -34.497 1.00 95.19 136 ALA A C 1
ATOM 1035 O O . ALA A 1 136 ? 27.589 -0.335 -35.053 1.00 95.19 136 ALA A O 1
ATOM 1036 N N . ASN A 1 137 ? 26.027 -1.869 -34.576 1.00 96.00 137 ASN A N 1
ATOM 1037 C CA . ASN A 1 137 ? 26.676 -2.944 -35.329 1.00 96.00 137 ASN A CA 1
ATOM 1038 C C . ASN A 1 137 ? 26.723 -2.637 -36.832 1.00 96.00 137 ASN A C 1
ATOM 1040 O O . ASN A 1 137 ? 27.744 -2.859 -37.475 1.00 96.00 137 ASN A O 1
ATOM 1044 N N . HIS A 1 138 ? 25.659 -2.062 -37.391 1.00 97.38 138 HIS A N 1
ATOM 1045 C CA . HIS A 1 138 ? 25.634 -1.638 -38.789 1.00 97.38 138 HIS A CA 1
ATOM 1046 C C . HIS A 1 138 ? 26.645 -0.516 -39.067 1.00 97.38 138 HIS A C 1
ATOM 1048 O O . HIS A 1 138 ? 27.413 -0.595 -40.021 1.00 97.38 138 HIS A O 1
ATOM 1054 N N . GLN A 1 139 ? 26.708 0.499 -38.201 1.00 97.00 139 GLN A N 1
ATOM 1055 C CA . GLN A 1 139 ? 27.675 1.595 -38.321 1.00 97.00 139 GLN A CA 1
ATOM 1056 C C . GLN A 1 139 ? 29.120 1.096 -38.240 1.00 97.00 139 GLN A C 1
ATOM 1058 O O . GLN A 1 139 ? 29.958 1.487 -39.050 1.00 97.00 139 GLN A O 1
ATOM 1063 N N . THR A 1 140 ? 29.420 0.205 -37.294 1.00 97.31 140 THR A N 1
ATOM 1064 C CA . THR A 1 140 ? 30.762 -0.385 -37.180 1.00 97.31 140 THR A CA 1
ATOM 1065 C C . THR A 1 140 ? 31.089 -1.299 -38.361 1.00 97.31 140 THR A C 1
ATOM 1067 O O . THR A 1 140 ? 32.229 -1.299 -38.822 1.00 97.31 140 THR A O 1
ATOM 1070 N N . GLY A 1 141 ? 30.102 -2.019 -38.902 1.00 97.31 141 GLY A N 1
ATOM 1071 C CA . GLY A 1 141 ? 30.229 -2.788 -40.140 1.00 97.31 141 GLY A CA 1
ATOM 1072 C C . GLY A 1 141 ? 30.600 -1.911 -41.337 1.00 97.31 141 GLY A C 1
ATOM 1073 O O . GLY A 1 141 ? 31.593 -2.191 -42.004 1.00 97.31 141 GLY A O 1
ATOM 1074 N N . LEU A 1 142 ? 29.877 -0.806 -41.547 1.00 97.19 142 LEU A N 1
ATOM 1075 C CA . LEU A 1 142 ? 30.164 0.155 -42.619 1.00 97.19 142 LEU A CA 1
ATOM 1076 C C . LEU A 1 142 ? 31.566 0.769 -42.500 1.00 97.19 142 LEU A C 1
ATOM 1078 O O . LEU A 1 142 ? 32.275 0.918 -43.494 1.00 97.19 142 LEU A O 1
ATOM 1082 N N . LEU A 1 143 ? 32.000 1.104 -41.283 1.00 97.44 143 LEU A N 1
ATOM 1083 C CA . LEU A 1 143 ? 33.353 1.620 -41.067 1.00 97.44 143 LEU A CA 1
ATOM 1084 C C . LEU A 1 143 ? 34.421 0.581 -41.428 1.00 97.44 143 LEU A C 1
ATOM 1086 O O . LEU A 1 143 ? 35.411 0.932 -42.066 1.00 97.44 143 LEU A O 1
ATOM 1090 N N . LYS A 1 144 ? 34.203 -0.696 -41.092 1.00 96.75 144 LYS A N 1
ATOM 1091 C CA . LYS A 1 144 ? 35.110 -1.786 -41.481 1.00 96.75 144 LYS A CA 1
ATOM 1092 C C . LYS A 1 144 ? 35.142 -1.998 -42.994 1.00 96.75 144 LYS A C 1
ATOM 1094 O O . LYS A 1 144 ? 36.220 -2.212 -43.543 1.00 96.75 144 LYS A O 1
ATOM 1099 N N . THR A 1 145 ? 34.000 -1.920 -43.682 1.00 96.44 145 THR A N 1
ATOM 1100 C CA . THR A 1 145 ? 33.969 -2.048 -45.148 1.00 96.44 145 THR A CA 1
ATOM 1101 C C . THR A 1 145 ? 34.690 -0.890 -45.825 1.00 96.44 145 THR A C 1
ATOM 1103 O O . THR A 1 145 ? 35.458 -1.129 -46.752 1.00 96.44 145 THR A O 1
ATOM 1106 N N . LEU A 1 146 ? 34.517 0.340 -45.327 1.00 96.88 146 LEU A N 1
ATOM 1107 C CA . LEU A 1 146 ? 35.242 1.508 -45.833 1.00 96.88 146 LEU A CA 1
ATOM 1108 C C . LEU A 1 146 ? 36.749 1.372 -45.598 1.00 96.88 146 LEU A C 1
ATOM 1110 O O . LEU A 1 146 ? 37.522 1.560 -46.531 1.00 96.88 146 LEU A O 1
ATOM 1114 N N . GLN A 1 147 ? 37.170 0.965 -44.397 1.00 96.75 147 GLN A N 1
ATOM 1115 C CA . GLN A 1 147 ? 38.579 0.677 -44.111 1.00 96.75 147 GLN A CA 1
ATOM 1116 C C . GLN A 1 147 ? 39.141 -0.378 -45.077 1.00 96.75 147 GLN A C 1
ATOM 1118 O O . GLN A 1 147 ? 40.181 -0.159 -45.698 1.00 96.75 147 GLN A O 1
ATOM 1123 N N . GLY A 1 148 ? 38.418 -1.481 -45.286 1.00 96.06 148 GLY A N 1
ATOM 1124 C CA . GLY A 1 148 ? 38.816 -2.523 -46.233 1.00 96.06 148 GLY A CA 1
ATOM 1125 C C . GLY A 1 148 ? 38.914 -2.028 -47.680 1.00 96.06 148 GLY A C 1
ATOM 1126 O O . GLY A 1 148 ? 39.848 -2.396 -48.389 1.00 96.06 148 GLY A O 1
ATOM 1127 N N . GLN A 1 149 ? 37.994 -1.168 -48.122 1.00 96.81 149 GLN A N 1
ATOM 1128 C CA . GLN A 1 149 ? 38.048 -0.552 -49.451 1.00 96.81 149 GLN A CA 1
ATOM 1129 C C . GLN A 1 149 ? 39.240 0.402 -49.591 1.00 96.81 149 GLN A C 1
ATOM 1131 O O . GLN A 1 149 ? 39.916 0.362 -50.616 1.00 96.81 149 GLN A O 1
ATOM 1136 N N . THR A 1 150 ? 39.550 1.198 -48.562 1.00 96.62 150 THR A N 1
ATOM 1137 C CA . THR A 1 150 ? 40.718 2.095 -48.587 1.00 96.62 150 THR A CA 1
ATOM 1138 C C . THR A 1 150 ? 42.037 1.331 -48.637 1.00 96.62 150 THR A C 1
ATOM 1140 O O . THR A 1 150 ? 42.922 1.705 -49.402 1.00 96.62 150 THR A O 1
ATOM 1143 N N . GLU A 1 151 ? 42.160 0.227 -47.896 1.00 97.19 151 GLU A N 1
ATOM 1144 C CA . GLU A 1 151 ? 43.352 -0.626 -47.951 1.00 97.19 151 GLU A CA 1
ATOM 1145 C C . GLU A 1 151 ? 43.497 -1.301 -49.320 1.00 97.19 151 GLU A C 1
ATOM 1147 O O . GLU A 1 151 ? 44.587 -1.304 -49.891 1.00 97.19 151 GLU A O 1
ATOM 1152 N N . LYS A 1 152 ? 42.399 -1.797 -49.907 1.00 95.94 152 LYS A N 1
ATOM 1153 C CA . LYS A 1 152 ? 42.406 -2.355 -51.271 1.00 95.94 152 LYS A CA 1
ATOM 1154 C C . LYS A 1 152 ? 42.800 -1.316 -52.320 1.00 95.94 152 LYS A C 1
ATOM 1156 O O . LYS A 1 152 ? 43.647 -1.603 -53.161 1.00 95.94 152 LYS A O 1
ATOM 1161 N N . ALA A 1 153 ? 42.230 -0.113 -52.259 1.00 95.81 153 ALA A N 1
ATOM 1162 C CA . ALA A 1 153 ? 42.580 0.979 -53.166 1.00 95.81 153 ALA A CA 1
ATOM 1163 C C . ALA A 1 153 ? 44.060 1.369 -53.028 1.00 95.81 153 ALA A C 1
ATOM 1165 O O . ALA A 1 153 ? 44.756 1.540 -54.027 1.00 95.81 153 ALA A O 1
ATOM 1166 N N . ARG A 1 154 ? 44.575 1.418 -51.794 1.00 96.25 154 ARG A N 1
ATOM 1167 C CA . ARG A 1 154 ? 45.989 1.693 -51.515 1.00 96.25 154 ARG A CA 1
ATOM 1168 C C . ARG A 1 154 ? 46.918 0.601 -52.048 1.00 96.25 154 ARG A C 1
ATOM 1170 O O . ARG A 1 154 ? 47.997 0.906 -52.550 1.00 96.25 154 ARG A O 1
ATOM 1177 N N . GLN A 1 155 ? 46.525 -0.667 -51.941 1.00 95.88 155 GLN A N 1
ATOM 1178 C CA . GLN A 1 155 ? 47.271 -1.788 -52.521 1.00 95.88 155 GLN A CA 1
ATOM 1179 C C . GLN A 1 155 ? 47.258 -1.748 -54.053 1.00 95.88 155 GLN A C 1
ATOM 1181 O O . GLN A 1 155 ? 48.304 -1.957 -54.662 1.00 95.88 155 GLN A O 1
ATOM 1186 N N . ALA A 1 156 ? 46.118 -1.421 -54.669 1.00 94.12 156 ALA A N 1
ATOM 1187 C CA . ALA A 1 156 ? 46.010 -1.265 -56.118 1.00 94.12 156 ALA A CA 1
ATOM 1188 C C . ALA A 1 156 ? 46.908 -0.131 -56.642 1.00 94.12 156 ALA A C 1
ATOM 1190 O O . ALA A 1 156 ? 47.622 -0.337 -57.618 1.00 94.12 156 ALA A O 1
ATOM 1191 N N . GLN A 1 157 ? 46.948 1.015 -55.949 1.00 91.94 157 GLN A N 1
ATOM 1192 C CA . GLN A 1 157 ? 47.871 2.116 -56.266 1.00 91.94 157 GLN A CA 1
ATOM 1193 C C . GLN A 1 157 ? 49.338 1.682 -56.179 1.00 91.94 157 GLN A C 1
ATOM 1195 O O . GLN A 1 157 ? 50.122 1.935 -57.087 1.00 91.94 157 GLN A O 1
ATOM 1200 N N . ARG A 1 158 ? 49.714 0.955 -55.119 1.00 93.25 158 ARG A N 1
ATOM 1201 C CA . ARG A 1 158 ? 51.079 0.417 -54.995 1.00 93.25 158 ARG A CA 1
ATOM 1202 C C . ARG A 1 158 ? 51.427 -0.561 -56.118 1.00 93.25 158 ARG A C 1
ATOM 1204 O O . ARG A 1 158 ? 52.562 -0.560 -56.580 1.00 93.25 158 ARG A O 1
ATOM 1211 N N . ALA A 1 159 ? 50.476 -1.389 -56.546 1.00 91.19 159 ALA A N 1
ATOM 1212 C CA . ALA A 1 159 ? 50.681 -2.314 -57.656 1.00 91.19 159 ALA A CA 1
ATOM 1213 C C . ALA A 1 159 ? 50.841 -1.576 -58.997 1.00 91.19 159 ALA A C 1
ATOM 1215 O O . ALA A 1 159 ? 51.711 -1.943 -59.787 1.00 91.19 159 ALA A O 1
ATOM 1216 N N . SER A 1 160 ? 50.062 -0.514 -59.243 1.00 86.38 160 SER A N 1
ATOM 1217 C CA . SER A 1 160 ? 50.210 0.308 -60.452 1.00 86.38 160 SER A CA 1
ATOM 1218 C C . SER A 1 160 ? 51.519 1.095 -60.471 1.00 86.38 160 SER A C 1
ATOM 1220 O O . SER A 1 160 ? 52.173 1.128 -61.509 1.00 86.38 160 SER A O 1
ATOM 1222 N N . ASP A 1 161 ? 51.936 1.660 -59.333 1.00 87.62 161 ASP A N 1
ATOM 1223 C CA . ASP A 1 161 ? 53.200 2.402 -59.216 1.00 87.62 161 ASP A CA 1
ATOM 1224 C C . ASP A 1 161 ? 54.419 1.493 -59.436 1.00 87.62 161 ASP A C 1
ATOM 1226 O O . ASP A 1 161 ? 55.433 1.920 -59.982 1.00 87.62 161 ASP A O 1
ATOM 1230 N N . PHE A 1 162 ? 54.324 0.215 -59.053 1.00 78.75 162 PHE A N 1
ATOM 1231 C CA . PHE A 1 162 ? 55.385 -0.761 -59.306 1.00 78.75 162 PHE A CA 1
ATOM 1232 C C . PHE A 1 162 ? 55.412 -1.229 -60.771 1.00 78.75 162 PHE A C 1
ATOM 1234 O O . PHE A 1 162 ? 56.480 -1.499 -61.316 1.00 78.75 162 PHE A O 1
ATOM 1241 N N . SER A 1 163 ? 54.255 -1.291 -61.441 1.00 73.25 163 SER A N 1
ATOM 1242 C CA . SER A 1 163 ? 54.168 -1.680 -62.856 1.00 73.25 163 SER A CA 1
ATOM 1243 C C . SER A 1 163 ? 54.654 -0.592 -63.821 1.00 73.25 163 SER A C 1
ATOM 1245 O O . SER A 1 163 ? 55.049 -0.918 -64.940 1.00 73.25 163 SER A O 1
ATOM 1247 N N . SER A 1 164 ? 54.641 0.682 -63.423 1.00 63.22 164 SER A N 1
ATOM 1248 C CA . SER A 1 164 ? 55.190 1.793 -64.215 1.00 63.22 164 SER A CA 1
ATOM 1249 C C . SER A 1 164 ? 56.707 1.960 -64.060 1.00 63.22 164 SER A C 1
ATOM 1251 O O . SER A 1 164 ? 57.311 2.735 -64.799 1.00 63.22 164 SER A O 1
ATOM 1253 N N . GLN A 1 165 ? 57.346 1.175 -63.187 1.00 62.97 165 GLN A N 1
ATOM 1254 C CA . GLN A 1 165 ? 58.801 1.079 -63.074 1.00 62.97 165 GLN A CA 1
ATOM 1255 C C . GLN A 1 165 ? 59.345 -0.167 -63.797 1.00 62.97 165 GLN A C 1
ATOM 1257 O O . GLN A 1 165 ? 60.179 -0.905 -63.277 1.00 62.97 165 GLN A O 1
ATOM 1262 N N . ALA A 1 166 ? 58.875 -0.415 -65.021 1.00 55.94 166 ALA A N 1
ATOM 1263 C CA . ALA A 1 166 ? 59.572 -1.312 -65.936 1.00 55.94 166 ALA A CA 1
ATOM 1264 C C . ALA A 1 166 ? 60.829 -0.599 -66.482 1.00 55.94 166 ALA A C 1
ATOM 1266 O O . ALA A 1 166 ? 60.750 0.580 -66.838 1.00 55.94 166 ALA A O 1
ATOM 1267 N N . PRO A 1 167 ? 61.995 -1.270 -66.555 1.00 62.84 167 PRO A N 1
ATOM 1268 C CA . PRO A 1 167 ? 63.187 -0.683 -67.157 1.00 62.84 167 PRO A CA 1
ATOM 1269 C C . PRO A 1 167 ? 62.923 -0.359 -68.638 1.00 62.84 167 PRO A C 1
ATOM 1271 O O . PRO A 1 167 ? 62.191 -1.106 -69.295 1.00 62.84 167 PRO A O 1
ATOM 1274 N N . PRO A 1 168 ? 63.519 0.718 -69.182 1.00 51.41 168 PRO A N 1
ATOM 1275 C CA . PRO A 1 168 ? 63.358 1.076 -70.583 1.00 51.41 168 PRO A CA 1
ATOM 1276 C C . PRO A 1 168 ? 63.910 -0.070 -71.429 1.00 51.41 168 PRO A C 1
ATOM 1278 O O . PRO A 1 168 ? 65.114 -0.321 -71.436 1.00 51.41 168 PRO A O 1
ATOM 1281 N N . LYS A 1 169 ? 63.026 -0.803 -72.107 1.00 55.22 169 LYS A N 1
ATOM 1282 C CA . LYS A 1 169 ? 63.427 -1.694 -73.188 1.00 55.22 169 LYS A CA 1
ATOM 1283 C C . LYS A 1 169 ? 63.117 -1.022 -74.509 1.00 55.22 169 LYS A C 1
ATOM 1285 O O . LYS A 1 169 ? 62.023 -0.510 -74.731 1.00 55.22 169 LYS A O 1
ATOM 1290 N N . GLU A 1 170 ? 64.173 -0.996 -75.303 1.00 55.03 170 GLU A N 1
ATOM 1291 C CA . GLU A 1 170 ? 64.289 -0.432 -76.629 1.00 55.03 170 GLU A CA 1
ATOM 1292 C C . GLU A 1 170 ? 63.215 -0.947 -77.589 1.00 55.03 170 GLU A C 1
ATOM 1294 O O . GLU A 1 170 ? 62.639 -2.024 -77.434 1.00 55.03 170 GLU A O 1
ATOM 1299 N N . GLN A 1 171 ? 62.979 -0.096 -78.581 1.00 48.41 171 GLN A N 1
ATOM 1300 C CA . GLN A 1 171 ? 62.068 -0.236 -79.703 1.00 48.41 171 GLN A CA 1
ATOM 1301 C C . GLN A 1 171 ? 62.188 -1.595 -80.404 1.00 48.41 171 GLN A C 1
ATOM 1303 O O . GLN A 1 171 ? 63.277 -2.039 -80.753 1.00 48.41 171 GLN A O 1
ATOM 1308 N N . GLY A 1 172 ? 61.037 -2.197 -80.694 1.00 47.62 172 GLY A N 1
ATOM 1309 C CA . GLY A 1 172 ? 60.913 -3.363 -81.560 1.00 47.62 172 GLY A CA 1
ATOM 1310 C C . GLY A 1 172 ? 59.454 -3.574 -81.948 1.00 47.62 172 GLY A C 1
ATOM 1311 O O . GLY A 1 172 ? 58.673 -4.090 -81.161 1.00 47.62 172 GLY A O 1
ATOM 1312 N N . GLU A 1 173 ? 59.122 -3.056 -83.126 1.00 43.03 173 GLU A N 1
ATOM 1313 C CA . GLU A 1 173 ? 57.950 -3.246 -83.993 1.00 43.03 173 GLU A CA 1
ATOM 1314 C C . GLU A 1 173 ? 56.824 -4.231 -83.571 1.00 43.03 173 GLU A C 1
ATOM 1316 O O . GLU A 1 173 ? 57.023 -5.425 -83.385 1.00 43.03 173 GLU A O 1
ATOM 1321 N N . ASN A 1 174 ? 55.605 -3.666 -83.519 1.00 45.28 174 ASN A N 1
ATOM 1322 C CA . ASN A 1 174 ? 54.286 -4.156 -83.988 1.00 45.28 174 ASN A CA 1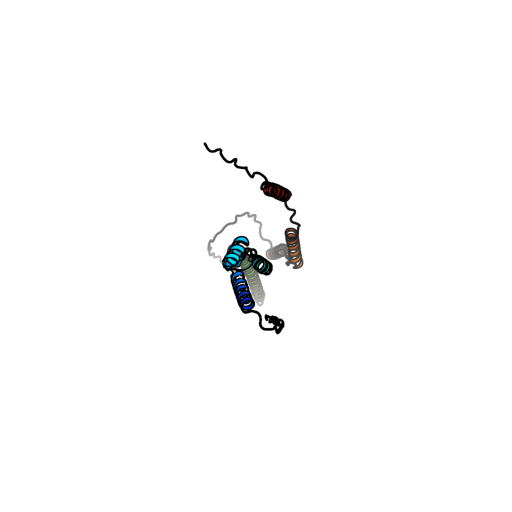
ATOM 1323 C C . ASN A 1 174 ? 54.276 -5.363 -84.974 1.00 45.28 174 ASN A C 1
ATOM 1325 O O . ASN A 1 174 ? 55.279 -5.532 -85.664 1.00 45.28 174 ASN A O 1
ATOM 1329 N N . PRO A 1 175 ? 53.132 -6.066 -85.254 1.00 62.00 175 PRO A N 1
ATOM 1330 C CA . PRO A 1 175 ? 51.716 -5.673 -85.030 1.00 62.00 175 PRO A CA 1
ATOM 1331 C C . PRO A 1 175 ? 50.715 -6.848 -84.720 1.00 62.00 175 PRO A C 1
ATOM 1333 O O . PRO A 1 175 ? 51.103 -8.001 -84.581 1.00 62.00 175 PRO A O 1
ATOM 1336 N N . VAL A 1 176 ? 49.403 -6.531 -84.758 1.00 42.91 176 VAL A N 1
ATOM 1337 C CA . VAL A 1 176 ? 48.256 -7.364 -85.240 1.00 42.91 176 VAL A CA 1
ATOM 1338 C C . VAL A 1 176 ? 47.387 -8.154 -84.224 1.00 42.91 176 VAL A C 1
ATOM 1340 O O . VAL A 1 176 ? 47.759 -9.214 -83.749 1.00 42.91 176 VAL A O 1
ATOM 1343 N N . VAL A 1 177 ? 46.165 -7.617 -84.023 1.00 50.47 177 VAL A N 1
ATOM 1344 C CA . VAL A 1 177 ? 44.792 -8.209 -84.077 1.00 50.47 177 VAL A CA 1
ATOM 1345 C C . VAL A 1 177 ? 44.409 -9.466 -83.263 1.00 50.47 177 VAL A C 1
ATOM 1347 O O . VAL A 1 177 ? 44.979 -10.531 -83.448 1.00 50.47 177 VAL A O 1
ATOM 1350 N N . SER A 1 178 ? 43.326 -9.320 -82.472 1.00 42.25 178 SER A N 1
ATOM 1351 C CA . SER A 1 178 ? 42.079 -10.144 -82.382 1.00 42.25 178 SER A CA 1
ATOM 1352 C C . SER A 1 178 ? 41.413 -9.838 -81.025 1.00 42.25 178 SER A C 1
ATOM 1354 O O . SER A 1 178 ? 42.080 -9.924 -80.001 1.00 42.25 178 SER A O 1
ATOM 1356 N N . VAL A 1 179 ? 40.224 -9.232 -80.896 1.00 59.59 179 VAL A N 1
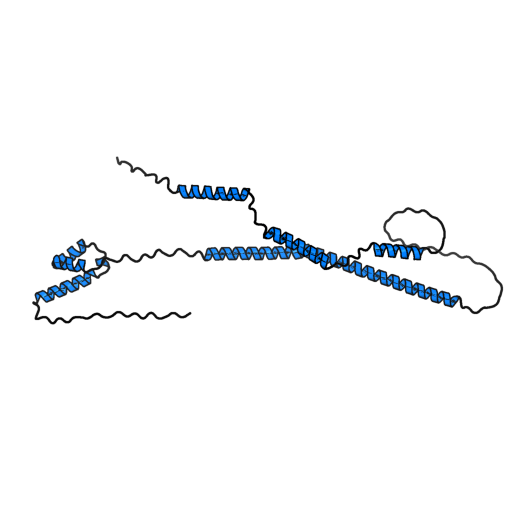ATOM 1357 C CA . VAL A 1 179 ? 38.848 -9.681 -81.222 1.00 59.59 179 VAL A CA 1
ATOM 1358 C C . VAL A 1 179 ? 38.547 -11.109 -80.762 1.00 59.59 179 VAL A C 1
ATOM 1360 O O . VAL A 1 179 ? 38.893 -12.044 -81.465 1.00 59.59 179 VAL A O 1
ATOM 1363 N N . GLU A 1 180 ? 37.880 -11.225 -79.609 1.00 45.53 180 GLU A N 1
ATOM 1364 C CA . GLU A 1 180 ? 36.819 -12.190 -79.247 1.00 45.53 180 GLU A CA 1
ATOM 1365 C C . GLU A 1 180 ? 36.298 -11.752 -77.857 1.00 45.53 180 GLU A C 1
ATOM 1367 O O . GLU A 1 180 ? 37.079 -11.498 -76.943 1.00 45.53 180 GLU A O 1
ATOM 1372 N N . ASP A 1 181 ? 35.064 -11.251 -77.750 1.00 47.31 181 ASP A N 1
ATOM 1373 C CA . ASP A 1 181 ? 33.825 -11.996 -77.459 1.00 47.31 181 ASP A CA 1
ATOM 1374 C C . ASP A 1 181 ? 33.934 -12.901 -76.223 1.00 47.31 181 ASP A C 1
ATOM 1376 O O . ASP A 1 181 ? 34.810 -13.754 -76.192 1.00 47.31 181 ASP A O 1
ATOM 1380 N N . THR A 1 182 ? 33.053 -12.715 -75.220 1.00 48.91 182 THR A N 1
ATOM 1381 C CA . THR A 1 182 ? 32.444 -13.772 -74.366 1.00 48.91 182 THR A CA 1
ATOM 1382 C C . THR A 1 182 ? 31.656 -13.175 -73.175 1.00 48.91 182 THR A C 1
ATOM 1384 O O . THR A 1 182 ? 32.201 -12.768 -72.152 1.00 48.91 182 THR A O 1
ATOM 1387 N N . THR A 1 183 ? 30.335 -13.130 -73.384 1.00 43.31 183 THR A N 1
ATOM 1388 C CA . THR A 1 183 ? 29.205 -13.504 -72.500 1.00 43.31 183 THR A CA 1
ATOM 1389 C C . THR A 1 183 ? 29.027 -12.920 -71.087 1.00 43.31 183 THR A C 1
ATOM 1391 O O . THR A 1 183 ? 29.667 -13.314 -70.118 1.00 43.31 183 THR A O 1
ATOM 1394 N N . VAL A 1 184 ? 27.983 -12.089 -70.976 1.00 46.66 184 VAL A N 1
ATOM 1395 C CA . VAL A 1 184 ? 26.741 -12.315 -70.198 1.00 46.66 184 VAL A CA 1
ATOM 1396 C C . VAL A 1 184 ? 26.783 -13.416 -69.123 1.00 46.66 184 VAL A C 1
ATOM 1398 O O . VAL A 1 184 ? 26.896 -14.593 -69.452 1.00 46.66 184 VAL A O 1
ATOM 1401 N N . SER A 1 185 ? 26.484 -13.046 -67.870 1.00 44.84 185 SER A N 1
ATOM 1402 C CA . SER A 1 185 ? 25.644 -13.884 -67.004 1.00 44.84 185 SER A CA 1
ATOM 1403 C C . SER A 1 185 ? 24.838 -13.038 -66.010 1.00 44.84 185 SER A C 1
ATOM 1405 O O . SER A 1 185 ? 25.398 -12.291 -65.206 1.00 44.84 185 SER A O 1
ATOM 1407 N N . LEU A 1 186 ? 23.512 -13.147 -66.138 1.00 51.09 186 LEU A N 1
ATOM 1408 C CA . LEU A 1 186 ? 22.486 -12.723 -65.184 1.00 51.09 186 LEU A CA 1
ATOM 1409 C C . LEU A 1 186 ? 22.654 -13.481 -63.858 1.00 51.09 186 LEU A C 1
ATOM 1411 O O . LEU A 1 186 ? 22.974 -14.661 -63.898 1.00 51.09 186 LEU A O 1
ATOM 1415 N N . GLU A 1 187 ? 22.297 -12.855 -62.732 1.00 52.66 187 GLU A N 1
ATOM 1416 C CA . GLU A 1 187 ? 21.284 -13.419 -61.824 1.00 52.66 187 GLU A CA 1
ATOM 1417 C C . GLU A 1 187 ? 20.515 -12.295 -61.107 1.00 52.66 187 GLU A C 1
ATOM 1419 O O . GLU A 1 187 ? 21.079 -11.342 -60.563 1.00 52.66 187 GLU A O 1
ATOM 1424 N N . GLU A 1 188 ? 19.192 -12.423 -61.203 1.00 43.25 188 GLU A N 1
ATOM 1425 C CA . GLU A 1 188 ? 18.124 -11.627 -60.605 1.00 43.25 188 GLU A CA 1
ATOM 1426 C C . GLU A 1 188 ? 18.038 -11.773 -59.079 1.00 43.25 188 GLU A C 1
ATOM 1428 O O . GLU A 1 188 ? 18.374 -12.808 -58.511 1.00 43.25 188 GLU A O 1
ATOM 1433 N N . GLY A 1 189 ? 17.456 -10.763 -58.418 1.00 37.81 189 GLY A N 1
ATOM 1434 C CA . GLY A 1 189 ? 16.995 -10.894 -57.034 1.00 37.81 189 GLY A CA 1
ATOM 1435 C C . GLY A 1 189 ? 16.502 -9.609 -56.355 1.00 37.81 189 GLY A C 1
ATOM 1436 O O . GLY A 1 189 ? 17.071 -9.224 -55.344 1.00 37.81 189 GLY A O 1
ATOM 1437 N N . THR A 1 190 ? 15.481 -8.955 -56.933 1.00 39.72 190 THR A N 1
ATOM 1438 C CA . THR A 1 190 ? 14.289 -8.343 -56.271 1.00 39.72 190 THR A CA 1
ATOM 1439 C C . THR A 1 190 ? 14.499 -7.544 -54.952 1.00 39.72 190 THR A C 1
ATOM 1441 O O . THR A 1 190 ? 14.935 -8.088 -53.951 1.00 39.72 190 THR A O 1
ATOM 1444 N N . THR A 1 191 ? 14.135 -6.261 -54.783 1.00 40.44 191 THR A N 1
ATOM 1445 C CA . THR A 1 191 ? 12.829 -5.615 -55.036 1.00 40.44 191 THR A CA 1
ATOM 1446 C C . THR A 1 191 ? 12.903 -4.070 -55.010 1.00 40.44 191 THR A C 1
ATOM 1448 O O . THR A 1 191 ? 13.399 -3.493 -54.046 1.00 40.44 191 THR A O 1
ATOM 1451 N N . ALA A 1 192 ? 12.229 -3.454 -55.993 1.00 42.34 192 ALA A N 1
ATOM 1452 C CA . ALA A 1 192 ? 11.369 -2.256 -55.922 1.00 42.34 192 ALA A CA 1
ATOM 1453 C C . ALA A 1 192 ? 11.962 -0.847 -55.660 1.00 42.34 192 ALA A C 1
ATOM 1455 O O . ALA A 1 192 ? 12.256 -0.483 -54.526 1.00 42.34 192 ALA A O 1
ATOM 1456 N N . GLY A 1 193 ? 11.939 0.014 -56.699 1.00 42.81 193 GLY A N 1
ATOM 1457 C CA . GLY A 1 193 ? 12.037 1.475 -56.514 1.00 42.81 193 GLY A CA 1
ATOM 1458 C C . GLY A 1 193 ? 12.297 2.389 -57.732 1.00 42.81 193 GLY A C 1
ATOM 1459 O O . GLY A 1 193 ? 13.182 3.223 -57.646 1.00 42.81 193 GLY A O 1
ATOM 1460 N N . LYS A 1 194 ? 11.553 2.224 -58.839 1.00 43.06 194 LYS A N 1
ATOM 1461 C CA . LYS A 1 194 ? 11.225 3.171 -59.947 1.00 43.06 194 LYS A CA 1
ATOM 1462 C C . LYS A 1 194 ? 11.945 4.554 -60.000 1.00 43.06 194 LYS A C 1
ATOM 1464 O O . LYS A 1 194 ? 11.643 5.425 -59.194 1.00 43.06 194 LYS A O 1
ATOM 1469 N N . THR A 1 195 ? 12.947 4.733 -60.874 1.00 45.47 195 THR A N 1
ATOM 1470 C CA . THR A 1 195 ? 12.961 5.403 -62.215 1.00 45.47 195 THR A CA 1
ATOM 1471 C C . THR A 1 195 ? 12.688 6.920 -62.263 1.00 45.47 195 THR A C 1
ATOM 1473 O O . THR A 1 195 ? 11.538 7.328 -62.134 1.00 45.47 195 THR A O 1
ATOM 1476 N N . GLN A 1 196 ? 13.714 7.715 -62.608 1.00 44.28 196 GLN A N 1
ATOM 1477 C CA . GLN A 1 196 ? 13.674 8.650 -63.749 1.00 44.28 196 GLN A CA 1
ATOM 1478 C C . GLN A 1 196 ? 15.108 9.029 -64.165 1.00 44.28 196 GLN A C 1
ATOM 1480 O O . GLN A 1 196 ? 15.809 9.732 -63.440 1.00 44.28 196 GLN A O 1
ATOM 1485 N N . ASP A 1 197 ? 15.513 8.514 -65.325 1.00 45.72 197 ASP A N 1
ATOM 1486 C CA . ASP A 1 197 ? 16.797 8.742 -65.984 1.00 45.72 197 ASP A CA 1
ATOM 1487 C C . ASP A 1 197 ? 16.779 10.053 -66.789 1.00 45.72 197 ASP A C 1
ATOM 1489 O O . ASP A 1 197 ? 15.804 10.342 -67.485 1.00 45.72 197 ASP A O 1
ATOM 1493 N N . ASP A 1 198 ? 17.879 10.805 -66.740 1.00 47.38 198 ASP A N 1
ATOM 1494 C CA . ASP A 1 198 ? 18.311 11.702 -67.814 1.00 47.38 198 ASP A CA 1
ATOM 1495 C C . ASP A 1 198 ? 19.838 11.590 -67.940 1.00 47.38 198 ASP A C 1
ATOM 1497 O O . ASP A 1 198 ? 20.573 11.620 -66.949 1.00 47.38 198 ASP A O 1
ATOM 1501 N N . SER A 1 199 ? 20.304 11.357 -69.161 1.00 65.31 199 SER A N 1
ATOM 1502 C CA . SER A 1 199 ? 21.650 10.886 -69.486 1.00 65.31 199 SER A CA 1
ATOM 1503 C C . SER A 1 199 ? 22.482 11.983 -70.146 1.00 65.31 199 SER A C 1
ATOM 1505 O O . SER A 1 199 ? 22.074 12.533 -71.165 1.00 65.31 199 SER A O 1
ATOM 1507 N N . THR A 1 200 ? 23.698 12.232 -69.653 1.00 50.66 200 THR A N 1
ATOM 1508 C CA . THR A 1 200 ? 24.767 12.907 -70.417 1.00 50.66 200 THR A CA 1
ATOM 1509 C C . THR A 1 200 ? 26.156 12.355 -70.052 1.00 50.66 200 THR A C 1
ATOM 1511 O O . THR A 1 200 ? 26.330 11.794 -68.967 1.00 50.66 200 THR A O 1
ATOM 1514 N N . PRO A 1 201 ? 27.140 12.443 -70.972 1.00 57.00 201 PRO A N 1
ATOM 1515 C CA . PRO A 1 201 ? 28.299 11.558 -71.015 1.00 57.00 201 PRO A CA 1
ATOM 1516 C C . PRO A 1 201 ? 29.534 12.093 -70.273 1.00 57.00 201 PRO A C 1
ATOM 1518 O O . PRO A 1 201 ? 29.758 13.294 -70.160 1.00 57.00 201 PRO A O 1
ATOM 1521 N N . ALA A 1 202 ? 30.353 11.139 -69.819 1.00 56.88 202 ALA A N 1
ATOM 1522 C CA . ALA A 1 202 ? 31.793 11.199 -69.553 1.00 56.88 202 ALA A CA 1
ATOM 1523 C C . ALA A 1 202 ? 32.412 12.572 -69.215 1.00 56.88 202 ALA A C 1
ATOM 1525 O O . ALA A 1 202 ? 32.846 13.328 -70.082 1.00 56.88 202 ALA A O 1
ATOM 1526 N N . THR A 1 203 ? 32.602 12.836 -67.922 1.00 42.19 203 THR A N 1
ATOM 1527 C CA . THR A 1 203 ? 33.589 13.810 -67.434 1.00 42.19 203 THR A CA 1
ATOM 1528 C C . THR A 1 203 ? 3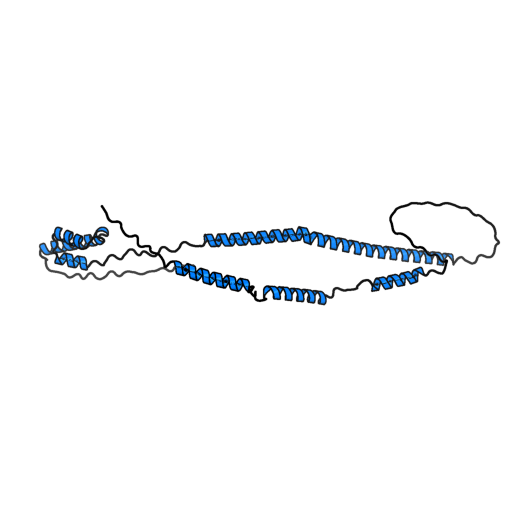4.050 13.387 -66.039 1.00 42.19 203 THR A C 1
ATOM 1530 O O . THR A 1 203 ? 33.247 13.456 -65.119 1.00 42.19 203 THR A O 1
ATOM 1533 N N . VAL A 1 204 ? 35.318 12.951 -65.941 1.00 56.00 204 VAL A N 1
ATOM 1534 C CA . VAL A 1 204 ? 36.282 13.010 -64.807 1.00 56.00 204 VAL A CA 1
ATOM 1535 C C . VAL A 1 204 ? 35.736 12.678 -63.395 1.00 56.00 204 VAL A C 1
ATOM 1537 O O . VAL A 1 204 ? 34.753 13.276 -62.977 1.00 56.00 204 VAL A O 1
ATOM 1540 N N . PRO A 1 205 ? 36.377 11.792 -62.599 1.00 50.62 205 PRO A N 1
ATOM 1541 C CA . PRO A 1 205 ? 35.819 11.215 -61.364 1.00 50.62 205 PRO A CA 1
ATOM 1542 C C . PRO A 1 205 ? 35.424 12.267 -60.307 1.00 50.62 205 PRO A C 1
ATOM 1544 O O . PRO A 1 205 ? 36.191 12.623 -59.417 1.00 50.62 205 PRO A O 1
ATOM 1547 N N . LYS A 1 206 ? 34.179 12.751 -60.387 1.00 54.19 206 LYS A N 1
ATOM 1548 C CA . LYS A 1 206 ? 33.508 13.599 -59.387 1.00 54.19 206 LYS A CA 1
ATOM 1549 C C . LYS A 1 206 ? 33.037 12.803 -58.164 1.00 54.19 206 LYS A C 1
ATOM 1551 O O . LYS A 1 206 ? 32.570 13.402 -57.199 1.00 54.19 206 LYS A O 1
ATOM 1556 N N . SER A 1 207 ? 33.189 11.476 -58.182 1.00 63.91 207 SER A N 1
ATOM 1557 C CA . SER A 1 207 ? 32.727 10.564 -57.131 1.00 63.91 207 SER A CA 1
ATOM 1558 C C . SER A 1 207 ? 33.289 10.917 -55.758 1.00 63.91 207 SER A C 1
ATOM 1560 O O . SER A 1 207 ? 32.547 10.923 -54.781 1.00 63.91 207 SER A O 1
ATOM 1562 N N . ASP A 1 208 ? 34.568 11.281 -55.675 1.00 61.50 208 ASP A N 1
ATOM 1563 C CA . ASP A 1 208 ? 35.217 11.502 -54.380 1.00 61.50 208 ASP A CA 1
ATOM 1564 C C . ASP A 1 208 ? 34.795 12.835 -53.759 1.00 61.50 208 ASP A C 1
ATOM 1566 O O . ASP A 1 208 ? 34.599 12.942 -52.546 1.00 61.50 208 ASP A O 1
ATOM 1570 N N . LEU A 1 209 ? 34.587 13.856 -54.594 1.00 71.75 209 LEU A N 1
ATOM 1571 C CA . LEU A 1 209 ? 34.183 15.179 -54.133 1.00 71.75 209 LEU A CA 1
ATOM 1572 C C . LEU A 1 209 ? 32.704 15.196 -53.729 1.00 71.75 209 LEU A C 1
ATOM 1574 O O . LEU A 1 209 ? 32.366 15.757 -52.683 1.00 71.75 209 LEU A O 1
ATOM 1578 N N . GLU A 1 210 ? 31.839 14.516 -54.485 1.00 76.44 210 GLU A N 1
ATOM 1579 C CA . GLU A 1 210 ? 30.432 14.349 -54.109 1.00 76.44 210 GLU A CA 1
ATOM 1580 C C . GLU A 1 210 ? 30.265 13.471 -52.868 1.00 76.44 210 GLU A C 1
ATOM 1582 O O . GLU A 1 210 ? 29.459 13.795 -51.993 1.00 76.44 210 GLU A O 1
ATOM 1587 N N . LEU A 1 211 ? 31.078 12.423 -52.718 1.00 75.62 211 LEU A N 1
ATOM 1588 C CA . LEU A 1 211 ? 31.073 11.578 -51.526 1.00 75.62 211 LEU A CA 1
ATOM 1589 C C . LEU A 1 211 ? 31.521 12.356 -50.282 1.00 75.62 211 LEU A C 1
ATOM 1591 O O . LEU A 1 211 ? 30.890 12.253 -49.227 1.00 75.62 211 LEU A O 1
ATOM 1595 N N . LEU A 1 212 ? 32.542 13.210 -50.398 1.00 78.38 212 LEU A N 1
ATOM 1596 C CA . LEU A 1 212 ? 32.937 14.109 -49.311 1.00 78.38 212 LEU A CA 1
ATOM 1597 C C . LEU A 1 212 ? 31.848 15.138 -48.984 1.00 78.38 212 LEU A C 1
ATOM 1599 O O . LEU A 1 212 ? 31.630 15.450 -47.808 1.00 78.38 212 LEU A O 1
ATOM 1603 N N . GLN A 1 213 ? 31.136 15.648 -49.988 1.00 85.19 213 GLN A N 1
ATOM 1604 C CA . GLN A 1 213 ? 30.053 16.608 -49.784 1.00 85.19 213 GLN A CA 1
ATOM 1605 C C . GLN A 1 213 ? 28.821 15.953 -49.141 1.00 85.19 213 GLN A C 1
ATOM 1607 O O . GLN A 1 213 ? 28.223 16.533 -48.230 1.00 85.19 213 GLN A O 1
ATOM 1612 N N . ALA A 1 214 ? 28.494 14.720 -49.531 1.00 77.12 214 ALA A N 1
ATOM 1613 C CA . ALA A 1 214 ? 27.451 13.905 -48.919 1.00 77.12 214 ALA A CA 1
ATOM 1614 C C . ALA A 1 214 ? 27.800 13.530 -47.470 1.00 77.12 214 ALA A C 1
ATOM 1616 O O . ALA A 1 214 ? 26.962 13.676 -46.581 1.00 77.12 214 ALA A O 1
ATOM 1617 N N . LEU A 1 215 ? 29.050 13.145 -47.192 1.00 84.12 215 LEU A N 1
ATOM 1618 C CA . LEU A 1 215 ? 29.519 12.870 -45.829 1.00 84.12 215 LEU A CA 1
ATOM 1619 C C . LEU A 1 215 ? 29.506 14.118 -44.945 1.00 84.12 215 LEU A C 1
ATOM 1621 O O . LEU A 1 215 ? 29.170 14.030 -43.762 1.00 84.12 215 LEU A O 1
ATOM 1625 N N . ARG A 1 216 ? 29.838 15.288 -45.500 1.00 89.94 216 ARG A N 1
ATOM 1626 C CA . ARG A 1 216 ? 29.772 16.562 -44.774 1.00 89.94 216 ARG A CA 1
ATOM 1627 C C . ARG A 1 216 ? 28.317 16.935 -44.464 1.00 89.94 216 ARG A C 1
ATOM 1629 O O . ARG A 1 216 ? 28.010 17.209 -43.309 1.00 89.94 216 ARG A O 1
ATOM 1636 N N . ARG A 1 217 ? 27.403 16.797 -45.434 1.00 82.19 217 ARG A N 1
ATOM 1637 C CA . ARG A 1 217 ? 25.953 16.972 -45.215 1.00 82.19 217 ARG A CA 1
ATOM 1638 C C . ARG A 1 217 ? 25.390 15.988 -44.189 1.00 82.19 217 ARG A C 1
ATOM 1640 O O . ARG A 1 217 ? 24.614 16.394 -43.333 1.00 82.19 217 ARG A O 1
ATOM 1647 N N . LEU A 1 218 ? 25.805 14.722 -44.219 1.00 81.19 218 LEU A N 1
ATOM 1648 C CA . LEU A 1 218 ? 25.375 13.713 -43.248 1.00 81.19 218 LEU A CA 1
ATOM 1649 C C . LEU A 1 218 ? 25.913 14.010 -41.840 1.00 81.19 218 LEU A C 1
ATOM 1651 O O . LEU A 1 218 ? 25.189 13.874 -40.857 1.00 81.19 218 LEU A O 1
ATOM 1655 N N . LYS A 1 219 ? 27.169 14.457 -41.732 1.00 86.81 219 LYS A N 1
ATOM 1656 C CA . LYS A 1 219 ? 27.783 14.872 -40.463 1.00 86.81 219 LYS A CA 1
ATOM 1657 C C . LYS A 1 219 ? 27.035 16.043 -39.822 1.00 86.81 219 LYS A C 1
ATOM 1659 O O . LYS A 1 219 ? 26.910 16.052 -38.597 1.00 86.81 219 LYS A O 1
ATOM 1664 N N . ASP A 1 220 ? 26.561 16.981 -40.634 1.00 85.31 220 ASP A N 1
ATOM 1665 C CA . ASP A 1 220 ? 25.828 18.161 -40.172 1.00 85.31 220 ASP A CA 1
ATOM 1666 C C . ASP A 1 220 ? 24.341 17.851 -39.910 1.00 85.31 220 ASP A C 1
ATOM 1668 O O . ASP A 1 220 ? 23.739 18.428 -39.007 1.00 85.31 220 ASP A O 1
ATOM 1672 N N . ALA A 1 221 ? 23.761 16.887 -40.634 1.00 78.12 221 ALA A N 1
ATOM 1673 C CA . ALA A 1 221 ? 22.379 16.442 -40.452 1.00 78.12 221 ALA A CA 1
ATOM 1674 C C . ALA A 1 221 ? 22.175 15.523 -39.237 1.00 78.12 221 ALA A C 1
ATOM 1676 O O . ALA A 1 221 ? 21.054 15.413 -38.745 1.00 78.12 221 ALA A O 1
ATOM 1677 N N . ILE A 1 222 ? 23.222 14.857 -38.733 1.00 79.38 222 ILE A N 1
ATOM 1678 C CA . ILE A 1 222 ? 23.129 14.082 -37.491 1.00 79.38 222 ILE A CA 1
ATOM 1679 C C . ILE A 1 222 ? 23.109 15.075 -36.325 1.00 79.38 222 ILE A C 1
ATOM 1681 O O . ILE A 1 222 ? 24.147 15.681 -36.036 1.00 79.38 222 ILE A O 1
ATOM 1685 N N . PRO A 1 223 ? 21.980 15.241 -35.605 1.00 61.44 223 PRO A N 1
ATOM 1686 C CA . PRO A 1 223 ? 21.940 16.114 -34.449 1.00 61.44 223 PRO A CA 1
ATOM 1687 C C . PRO A 1 223 ? 22.898 15.552 -33.403 1.00 61.44 223 PRO A C 1
ATOM 1689 O O . PRO A 1 223 ? 22.586 14.605 -32.679 1.00 61.44 223 PRO A O 1
ATOM 1692 N N . ARG A 1 224 ? 24.082 16.159 -33.295 1.00 54.66 224 ARG A N 1
ATOM 1693 C CA . ARG A 1 224 ? 25.035 15.931 -32.206 1.00 54.66 224 ARG A CA 1
ATOM 1694 C C . ARG A 1 224 ? 24.503 16.577 -30.931 1.00 54.66 224 ARG A C 1
ATOM 1696 O O . ARG A 1 224 ? 25.174 17.388 -30.300 1.00 54.66 224 ARG A O 1
ATOM 1703 N N . ARG A 1 225 ? 23.283 16.225 -30.530 1.00 48.31 225 ARG A N 1
ATOM 1704 C CA . ARG A 1 225 ? 22.815 16.490 -29.178 1.00 48.31 225 ARG A CA 1
ATOM 1705 C C . ARG A 1 225 ? 23.561 15.509 -28.289 1.00 48.31 225 ARG A C 1
ATOM 1707 O O . ARG A 1 225 ? 23.097 14.403 -28.037 1.00 48.31 225 ARG A O 1
ATOM 1714 N N . LYS A 1 226 ? 24.756 15.909 -27.842 1.00 59.38 226 LYS A N 1
ATOM 1715 C CA . LYS A 1 226 ? 25.288 15.374 -26.589 1.00 59.38 226 LYS A CA 1
ATOM 1716 C C . LYS A 1 226 ? 24.168 15.624 -25.577 1.00 59.38 226 LYS A C 1
ATOM 1718 O O . LYS A 1 226 ? 23.762 16.781 -25.471 1.00 59.38 226 LYS A O 1
ATOM 1723 N N . PRO A 1 227 ? 23.587 14.595 -24.942 1.00 57.28 227 PRO A N 1
ATOM 1724 C CA . PRO A 1 227 ? 22.596 14.824 -23.907 1.00 57.28 227 PRO A CA 1
ATOM 1725 C C . PRO A 1 227 ? 23.302 15.626 -22.820 1.00 57.28 227 PRO A C 1
ATOM 1727 O O . PRO A 1 227 ? 24.132 15.105 -22.078 1.00 57.28 227 PRO A O 1
ATOM 1730 N N . THR A 1 228 ? 23.081 16.936 -22.810 1.00 67.94 228 THR A N 1
ATOM 1731 C CA . THR A 1 228 ? 23.642 17.794 -21.784 1.00 67.94 228 THR A CA 1
ATOM 1732 C C . THR A 1 228 ? 22.900 17.405 -20.522 1.00 67.94 228 THR A C 1
ATOM 1734 O O . THR A 1 228 ? 21.691 17.614 -20.449 1.00 67.94 228 THR A O 1
ATOM 1737 N N . TYR A 1 229 ? 23.603 16.827 -19.548 1.00 73.62 229 TYR A N 1
ATOM 1738 C CA . TYR A 1 229 ? 23.023 16.457 -18.253 1.00 73.62 229 TYR A CA 1
ATOM 1739 C C . TYR A 1 229 ? 22.190 17.602 -17.650 1.00 73.62 229 TYR A C 1
ATOM 1741 O O . TYR A 1 229 ? 21.167 17.356 -17.023 1.00 73.62 229 TYR A O 1
ATOM 1749 N N . ALA A 1 230 ? 22.570 18.853 -17.931 1.00 77.69 230 ALA A N 1
ATOM 1750 C CA . ALA A 1 230 ? 21.818 20.052 -17.578 1.00 77.69 230 ALA A CA 1
ATOM 1751 C C . ALA A 1 230 ? 20.381 20.083 -18.135 1.00 77.69 230 ALA A C 1
ATOM 1753 O O . ALA A 1 230 ? 19.461 20.403 -17.396 1.00 77.69 230 ALA A O 1
ATOM 1754 N N . ALA A 1 231 ? 20.160 19.713 -19.401 1.00 77.94 231 ALA A N 1
ATOM 1755 C CA . ALA A 1 231 ? 18.826 19.716 -20.004 1.00 77.94 231 ALA A CA 1
ATOM 1756 C C . ALA A 1 231 ? 17.936 18.616 -19.408 1.00 77.94 231 ALA A C 1
ATOM 1758 O O . ALA A 1 231 ? 16.767 18.852 -19.130 1.00 77.94 231 ALA A O 1
ATOM 1759 N N . THR A 1 232 ? 18.498 17.434 -19.148 1.00 85.38 232 THR A N 1
ATOM 1760 C CA . THR A 1 232 ? 17.771 16.354 -18.464 1.00 85.38 232 THR A CA 1
ATOM 1761 C C . THR A 1 232 ? 17.479 16.682 -17.001 1.00 85.38 232 THR A C 1
ATOM 1763 O O . THR A 1 232 ? 16.416 16.327 -16.506 1.00 85.38 232 THR A O 1
ATOM 1766 N N . LEU A 1 233 ? 18.387 17.375 -16.305 1.00 89.25 233 LEU A N 1
ATOM 1767 C CA . LEU A 1 233 ? 18.152 17.835 -14.934 1.00 89.25 233 LEU A CA 1
ATOM 1768 C C . LEU A 1 233 ? 17.083 18.929 -14.883 1.00 89.25 233 LEU A C 1
ATOM 1770 O O . LEU A 1 233 ? 16.246 18.905 -13.985 1.00 89.25 233 LEU A O 1
ATOM 1774 N N . GLN A 1 234 ? 17.075 19.836 -15.861 1.00 87.44 234 GLN A N 1
ATOM 1775 C CA . GLN A 1 234 ? 16.035 20.852 -15.993 1.00 87.44 234 GLN A CA 1
ATOM 1776 C C . GLN A 1 234 ? 14.661 20.209 -16.233 1.00 87.44 234 GLN A C 1
ATOM 1778 O O . GLN A 1 234 ? 13.707 20.538 -15.539 1.00 87.44 234 GLN A O 1
ATOM 1783 N N . ASP A 1 235 ? 14.577 19.225 -17.130 1.00 92.19 235 ASP A N 1
ATOM 1784 C CA . ASP A 1 235 ? 13.328 18.509 -17.425 1.00 92.19 235 ASP A CA 1
ATOM 1785 C C . ASP A 1 235 ? 12.819 17.708 -16.207 1.00 92.19 235 ASP A C 1
ATOM 1787 O O . ASP A 1 235 ? 11.635 17.722 -15.867 1.00 92.19 235 ASP A O 1
ATOM 1791 N N . MET A 1 236 ? 13.733 17.074 -15.462 1.00 89.75 236 MET A N 1
ATOM 1792 C CA . MET A 1 236 ? 13.416 16.408 -14.191 1.00 89.75 236 MET A CA 1
ATOM 1793 C C . MET A 1 236 ? 12.942 17.391 -13.111 1.00 89.75 236 MET A C 1
ATOM 1795 O O . MET A 1 236 ? 12.026 17.071 -12.345 1.00 89.75 236 MET A O 1
ATOM 1799 N N . SER A 1 237 ? 13.543 18.581 -13.047 1.00 93.62 237 SER A N 1
ATOM 1800 C CA . SER A 1 237 ? 13.134 19.659 -12.143 1.00 93.62 237 SER A CA 1
ATOM 1801 C C . SER A 1 237 ? 11.718 20.138 -12.466 1.00 93.62 237 SER A C 1
ATOM 1803 O O . SER A 1 237 ? 10.874 20.200 -11.570 1.00 93.62 237 SER A O 1
ATOM 1805 N N . ASP A 1 238 ? 11.423 20.386 -13.742 1.00 93.19 238 ASP A N 1
ATOM 1806 C CA . ASP A 1 238 ? 10.111 20.864 -14.188 1.00 93.19 238 ASP A CA 1
ATOM 1807 C C . ASP A 1 238 ? 9.010 19.812 -13.942 1.00 93.19 238 ASP A C 1
ATOM 1809 O O . ASP A 1 238 ? 7.922 20.135 -13.451 1.00 93.19 238 ASP A O 1
ATOM 1813 N N . MET A 1 239 ? 9.307 18.524 -14.157 1.00 92.94 239 MET A N 1
ATOM 1814 C CA . MET A 1 239 ? 8.421 17.415 -13.769 1.00 92.94 239 MET A CA 1
ATOM 1815 C C . MET A 1 239 ? 8.157 17.379 -12.259 1.00 92.94 239 MET A C 1
ATOM 1817 O O . MET A 1 239 ? 7.015 17.203 -11.824 1.00 92.94 239 MET A O 1
ATOM 1821 N N . THR A 1 240 ? 9.201 17.559 -11.449 1.00 94.69 240 THR A N 1
ATOM 1822 C CA . THR A 1 240 ? 9.081 17.546 -9.985 1.00 94.69 240 THR A CA 1
ATOM 1823 C C . THR A 1 240 ? 8.237 18.722 -9.500 1.00 94.69 240 THR A C 1
ATOM 1825 O O . THR A 1 240 ? 7.371 18.538 -8.642 1.00 94.69 240 THR A O 1
ATOM 1828 N N . ALA A 1 241 ? 8.410 19.903 -10.099 1.00 91.31 241 ALA A N 1
ATOM 1829 C CA . ALA A 1 241 ? 7.595 21.080 -9.817 1.00 91.31 241 ALA A CA 1
ATOM 1830 C C . ALA A 1 241 ? 6.110 20.848 -10.149 1.00 91.31 241 ALA A C 1
ATOM 1832 O O . ALA A 1 241 ? 5.242 21.207 -9.352 1.00 91.31 241 ALA A O 1
ATOM 1833 N N . LEU A 1 242 ? 5.795 20.180 -11.265 1.00 89.38 242 LEU A N 1
ATOM 1834 C CA . LEU A 1 242 ? 4.415 19.827 -11.625 1.00 89.38 242 LEU A CA 1
ATOM 1835 C C . LEU A 1 242 ? 3.786 18.812 -10.665 1.00 89.38 242 LEU A C 1
ATOM 1837 O O . LEU A 1 242 ? 2.619 18.954 -10.290 1.00 89.38 242 LEU A O 1
ATOM 1841 N N . ILE A 1 243 ? 4.538 17.791 -10.253 1.00 88.69 243 ILE A N 1
ATOM 1842 C CA . ILE A 1 243 ? 4.055 16.791 -9.291 1.00 88.69 243 ILE A CA 1
ATOM 1843 C C . ILE A 1 243 ? 3.832 17.445 -7.927 1.00 88.69 243 ILE A C 1
ATOM 1845 O O . ILE A 1 243 ? 2.773 17.256 -7.328 1.00 88.69 243 ILE A O 1
ATOM 1849 N N . ALA A 1 244 ? 4.789 18.249 -7.457 1.00 87.81 244 ALA A N 1
ATOM 1850 C CA . ALA A 1 244 ? 4.671 18.987 -6.206 1.00 87.81 244 ALA A CA 1
ATOM 1851 C C . ALA A 1 244 ? 3.485 19.958 -6.248 1.00 87.81 244 ALA A C 1
ATOM 1853 O O . ALA A 1 244 ? 2.688 19.983 -5.313 1.00 87.81 244 ALA A O 1
ATOM 1854 N N . SER A 1 245 ? 3.303 20.675 -7.360 1.00 83.69 245 SER A N 1
ATOM 1855 C CA . SER A 1 245 ? 2.137 21.529 -7.581 1.00 83.69 245 SER A CA 1
ATOM 1856 C C . SER A 1 245 ? 0.836 20.732 -7.487 1.00 83.69 245 SER A C 1
ATOM 1858 O O . SER A 1 245 ? -0.063 21.140 -6.770 1.00 83.69 245 SER A O 1
ATOM 1860 N N . LYS A 1 246 ? 0.727 19.547 -8.096 1.00 78.88 246 LYS A N 1
ATOM 1861 C CA . LYS A 1 246 ? -0.498 18.728 -7.999 1.00 78.88 246 LYS A CA 1
ATOM 1862 C C . LYS A 1 246 ? -0.723 18.084 -6.626 1.00 78.88 246 LYS A C 1
ATOM 1864 O O . LYS A 1 246 ? -1.869 17.856 -6.249 1.00 78.88 246 LYS A O 1
ATOM 1869 N N . MET A 1 247 ? 0.346 17.761 -5.902 1.00 79.31 247 MET A N 1
ATOM 1870 C CA . MET A 1 247 ? 0.285 17.103 -4.589 1.00 79.31 247 MET A CA 1
ATOM 1871 C C . MET A 1 247 ? -0.006 18.086 -3.454 1.00 79.31 247 MET A C 1
ATOM 1873 O O . MET A 1 247 ? -0.768 17.762 -2.543 1.00 79.31 247 MET A O 1
ATOM 1877 N N . TYR A 1 248 ? 0.605 19.270 -3.515 1.00 73.69 248 TYR A N 1
ATOM 1878 C CA . TYR A 1 248 ? 0.552 20.290 -2.469 1.00 73.69 248 TYR A CA 1
ATOM 1879 C C . TYR A 1 248 ? -0.281 21.509 -2.845 1.00 73.69 248 TYR A C 1
ATOM 1881 O O . TYR A 1 248 ? -0.506 22.353 -1.976 1.00 73.69 248 TYR A O 1
ATOM 1889 N N . ALA A 1 249 ? -0.786 21.612 -4.083 1.00 69.31 249 ALA A N 1
ATOM 1890 C CA . ALA A 1 249 ? -1.886 22.528 -4.338 1.00 69.31 249 ALA A CA 1
ATOM 1891 C C . ALA A 1 249 ? -2.982 22.179 -3.328 1.00 69.31 249 ALA A C 1
ATOM 1893 O O . ALA A 1 249 ? -3.391 21.010 -3.258 1.00 69.31 249 ALA A O 1
ATOM 1894 N N . PRO A 1 250 ? -3.431 23.150 -2.511 1.00 61.34 250 PRO A N 1
ATOM 1895 C CA . PRO A 1 250 ? -4.553 22.922 -1.626 1.00 61.34 250 PRO A CA 1
ATOM 1896 C C . PRO A 1 250 ? -5.650 22.350 -2.507 1.00 61.34 250 PRO A C 1
ATOM 1898 O O . PRO A 1 250 ? -5.969 22.941 -3.538 1.00 61.34 250 PRO A O 1
ATOM 1901 N N . LYS A 1 251 ? -6.155 21.158 -2.163 1.00 56.81 251 LYS A N 1
ATOM 1902 C CA . LYS A 1 251 ? -7.330 20.588 -2.819 1.00 56.81 251 LYS A CA 1
ATOM 1903 C C . LYS A 1 251 ? -8.434 21.610 -2.618 1.00 56.81 251 LYS A C 1
ATOM 1905 O O . LYS A 1 251 ? -9.111 21.578 -1.589 1.00 56.81 251 LYS A O 1
ATOM 1910 N N . VAL A 1 252 ? -8.564 22.546 -3.554 1.00 57.34 252 VAL A N 1
ATOM 1911 C CA . VAL A 1 252 ? -9.715 23.417 -3.684 1.00 57.34 252 VAL A CA 1
ATOM 1912 C C . VAL A 1 252 ? -10.809 22.413 -3.966 1.00 57.34 252 VAL A C 1
ATOM 1914 O O . VAL A 1 252 ? -10.901 21.868 -5.064 1.00 57.34 252 VAL A O 1
ATOM 1917 N N . HIS A 1 253 ? -11.497 22.008 -2.898 1.00 53.47 253 HIS A N 1
ATOM 1918 C CA . HIS A 1 253 ? -12.643 21.131 -3.011 1.00 53.47 253 HIS A CA 1
ATOM 1919 C C . HIS A 1 253 ? -13.514 21.813 -4.049 1.00 53.47 253 HIS A C 1
ATOM 1921 O O . HIS A 1 253 ? -13.721 23.029 -3.960 1.00 53.47 253 HIS A O 1
ATOM 1927 N N . SER A 1 254 ? -13.911 21.069 -5.082 1.00 64.19 254 SER A N 1
ATOM 1928 C CA . SER A 1 254 ? -14.777 21.644 -6.104 1.00 64.19 254 SER A CA 1
ATOM 1929 C C . SER A 1 254 ? -15.931 22.361 -5.386 1.00 64.19 254 SER A C 1
ATOM 1931 O O . SER A 1 254 ? -16.377 21.869 -4.342 1.00 64.19 254 SER A O 1
ATOM 1933 N N . PRO A 1 255 ? -16.391 23.531 -5.857 1.00 70.06 255 PRO A N 1
ATOM 1934 C CA . PRO A 1 255 ? -17.447 24.287 -5.173 1.00 70.06 255 PRO A CA 1
ATOM 1935 C C . PRO A 1 255 ? -18.664 23.401 -4.836 1.00 70.06 255 PRO A C 1
ATOM 1937 O O . PRO A 1 255 ? -19.257 23.528 -3.767 1.00 70.06 255 PRO A O 1
ATOM 1940 N N . ILE A 1 256 ? -18.907 22.397 -5.682 1.00 70.38 256 ILE A N 1
ATOM 1941 C CA . ILE A 1 256 ? -19.910 21.340 -5.535 1.00 70.38 256 ILE A CA 1
ATOM 1942 C C . ILE A 1 256 ? -19.670 20.467 -4.288 1.00 70.38 256 ILE A C 1
ATOM 1944 O O . ILE A 1 256 ? -20.594 20.213 -3.522 1.00 70.38 256 ILE A O 1
ATOM 1948 N N . GLU A 1 257 ? -18.440 20.023 -4.012 1.00 71.25 257 GLU A N 1
ATOM 1949 C CA . GLU A 1 257 ? -18.138 19.252 -2.793 1.00 71.25 257 GLU A CA 1
ATOM 1950 C C . GLU A 1 257 ? -18.315 20.082 -1.512 1.00 71.25 257 GLU A C 1
ATOM 1952 O O . GLU A 1 257 ? -18.658 19.535 -0.456 1.00 71.25 257 GLU A O 1
ATOM 1957 N N . GLY A 1 258 ? -18.091 21.398 -1.593 1.00 75.88 258 GLY A N 1
ATOM 1958 C CA . GLY A 1 258 ? -18.359 22.332 -0.500 1.00 75.88 258 GLY A CA 1
ATOM 1959 C C . GLY A 1 258 ? -19.849 22.407 -0.158 1.00 75.88 258 GLY A C 1
ATOM 1960 O O . GLY A 1 258 ? -20.218 22.287 1.016 1.00 75.88 258 GLY A O 1
ATOM 1961 N N . GLU A 1 259 ? -20.701 22.531 -1.178 1.00 81.62 259 GLU A N 1
ATOM 1962 C CA . GLU A 1 259 ? -22.162 22.520 -1.033 1.00 81.62 259 GLU A CA 1
ATOM 1963 C C . GLU A 1 259 ? -22.673 21.182 -0.501 1.00 81.62 259 GLU A C 1
ATOM 1965 O O . GLU A 1 259 ? -23.377 21.163 0.510 1.00 81.62 259 GLU A O 1
ATOM 1970 N N . VAL A 1 260 ? -22.213 20.060 -1.061 1.00 82.81 260 VAL A N 1
ATOM 1971 C CA . VAL A 1 260 ? -22.617 18.719 -0.607 1.00 82.81 260 VAL A CA 1
ATOM 1972 C C . VAL A 1 260 ? -22.271 18.505 0.868 1.00 82.81 260 VAL A C 1
ATOM 1974 O O . VAL A 1 260 ? -23.076 17.965 1.627 1.00 82.81 260 VAL A O 1
ATOM 1977 N N . ARG A 1 261 ? -21.103 18.963 1.340 1.00 82.31 261 ARG A N 1
ATOM 1978 C CA . ARG A 1 261 ? -20.750 18.857 2.770 1.00 82.31 261 ARG A CA 1
ATOM 1979 C C . ARG A 1 261 ? -21.609 19.751 3.661 1.00 82.31 261 ARG A C 1
ATOM 1981 O O . ARG A 1 261 ? -21.892 19.365 4.802 1.00 82.31 261 ARG A O 1
ATOM 1988 N N . LYS A 1 262 ? -22.008 20.927 3.173 1.00 90.31 262 LYS A N 1
ATOM 1989 C CA . LYS A 1 262 ? -22.900 21.845 3.892 1.00 90.31 262 LYS A CA 1
ATOM 1990 C C . LYS A 1 262 ? -24.302 21.245 4.015 1.00 90.31 262 LYS A C 1
ATOM 1992 O O . LYS A 1 262 ? -24.846 21.219 5.120 1.00 90.31 262 LYS A O 1
ATOM 1997 N N . GLU A 1 263 ? -24.826 20.669 2.937 1.00 89.31 263 GLU A N 1
ATOM 1998 C CA . GLU A 1 263 ? -26.103 19.949 2.930 1.00 89.31 263 GLU A CA 1
ATOM 1999 C C . GLU A 1 263 ? -26.070 18.711 3.827 1.00 89.31 263 GLU A C 1
ATOM 2001 O O . GLU A 1 263 ? -26.972 18.519 4.643 1.00 89.31 263 GLU A O 1
ATOM 2006 N N . LEU A 1 264 ? -24.995 17.915 3.781 1.00 89.25 264 LEU A N 1
ATOM 2007 C CA . LEU A 1 264 ? -24.860 16.734 4.639 1.00 89.25 264 LEU A CA 1
ATOM 2008 C C . LEU A 1 264 ? -24.860 17.107 6.131 1.00 89.25 264 LEU A C 1
ATOM 2010 O O . LEU A 1 264 ? -25.381 16.362 6.966 1.00 89.25 264 LEU A O 1
ATOM 2014 N N . ARG A 1 265 ? -24.274 18.260 6.484 1.00 91.38 265 ARG A N 1
ATOM 2015 C CA . ARG A 1 265 ? -24.284 18.790 7.855 1.00 91.38 265 ARG A CA 1
ATOM 2016 C C . ARG A 1 265 ? -25.680 19.267 8.258 1.00 91.38 265 ARG A C 1
ATOM 2018 O O . ARG A 1 265 ? -26.113 18.949 9.365 1.00 91.38 265 ARG A O 1
ATOM 2025 N N . ALA A 1 266 ? -26.385 19.966 7.370 1.00 91.62 266 ALA A N 1
ATOM 2026 C CA . ALA A 1 266 ? -27.756 20.413 7.605 1.00 91.62 266 ALA A CA 1
ATOM 2027 C C . ALA A 1 266 ? -28.722 19.225 7.776 1.00 91.62 266 ALA A C 1
ATOM 2029 O O . ALA A 1 266 ? -29.457 19.162 8.762 1.00 91.62 266 ALA A O 1
ATOM 2030 N N . ALA A 1 267 ? -28.648 18.229 6.889 1.00 89.06 267 ALA A N 1
ATOM 2031 C CA . ALA A 1 267 ? -29.464 17.018 6.945 1.00 89.06 267 ALA A CA 1
ATOM 2032 C C . ALA A 1 267 ? -29.196 16.196 8.215 1.00 89.06 267 ALA A C 1
ATOM 2034 O O . ALA A 1 267 ? -30.131 15.717 8.861 1.00 89.06 267 ALA A O 1
ATOM 2035 N N . LYS A 1 268 ? -27.927 16.077 8.633 1.00 90.62 268 LYS A N 1
ATOM 2036 C CA . LYS A 1 268 ? -27.582 15.436 9.911 1.00 90.62 268 LYS A CA 1
ATOM 2037 C C . LYS A 1 268 ? -28.152 16.192 11.108 1.00 90.62 268 LYS A C 1
ATOM 2039 O O . LYS A 1 268 ? -28.706 15.549 11.995 1.00 90.62 268 LYS A O 1
ATOM 2044 N N . GLY A 1 269 ? -28.050 17.521 11.128 1.00 88.75 269 GLY A N 1
ATOM 2045 C CA . GLY A 1 269 ? -28.644 18.347 12.185 1.00 88.75 269 GLY A CA 1
ATOM 2046 C C . GLY A 1 269 ? -30.159 18.155 12.285 1.00 88.75 269 GLY A C 1
ATOM 2047 O O . GLY A 1 269 ? -30.686 17.970 13.379 1.00 88.75 269 GLY A O 1
ATOM 2048 N N . LEU A 1 270 ? -30.841 18.088 11.140 1.00 81.75 270 LEU A N 1
ATOM 2049 C CA . LEU A 1 270 ? -32.283 17.849 11.070 1.00 81.75 270 LEU A CA 1
ATOM 2050 C C . LEU A 1 270 ? -32.677 16.460 11.604 1.00 81.75 270 LEU A C 1
ATOM 2052 O O . LEU A 1 270 ? -33.647 16.330 12.349 1.00 81.75 270 LEU A O 1
ATOM 2056 N N . LEU A 1 271 ? -31.916 15.419 11.254 1.00 79.25 271 LEU A N 1
ATOM 2057 C CA . LEU A 1 271 ? -32.171 14.046 11.708 1.00 79.25 271 LEU A CA 1
ATOM 2058 C C . LEU A 1 271 ? -31.893 13.853 13.202 1.00 79.25 271 LEU A C 1
ATOM 2060 O O . LEU A 1 271 ? -32.620 13.122 13.874 1.00 79.25 271 LEU A O 1
ATOM 2064 N N . LEU A 1 272 ? -30.870 14.521 13.736 1.00 76.62 272 LEU A N 1
ATOM 2065 C CA . LEU A 1 272 ? -30.570 14.507 15.169 1.00 76.62 272 LEU A CA 1
ATOM 2066 C C . LEU A 1 272 ? -31.637 15.248 15.988 1.00 76.62 272 LEU A C 1
ATOM 2068 O O . LEU A 1 272 ? -31.947 14.812 17.093 1.00 76.62 272 LEU A O 1
ATOM 2072 N N . ASN A 1 273 ? -32.267 16.283 15.424 1.00 69.00 273 ASN A N 1
ATOM 2073 C CA . ASN A 1 273 ? -33.338 17.038 16.083 1.00 69.00 273 ASN A CA 1
ATOM 2074 C C . ASN A 1 273 ? -34.732 16.378 15.972 1.00 69.00 273 ASN A C 1
ATOM 2076 O O . ASN A 1 273 ? -35.706 16.874 16.527 1.00 69.00 273 ASN A O 1
ATOM 2080 N N . ARG A 1 274 ? -34.856 15.250 15.254 1.00 58.34 274 ARG A N 1
ATOM 2081 C CA . ARG A 1 274 ? -36.134 14.535 15.062 1.00 58.34 274 ARG A CA 1
ATOM 2082 C C . ARG A 1 274 ? -36.441 13.470 16.117 1.00 58.34 274 ARG A C 1
ATOM 2084 O O . ARG A 1 274 ? -37.570 12.998 16.163 1.00 58.34 274 ARG A O 1
ATOM 2091 N N . LYS A 1 275 ? -35.488 13.093 16.978 1.00 57.16 275 LYS A N 1
ATOM 2092 C CA . LYS A 1 275 ? -35.725 12.087 18.037 1.00 57.16 275 LYS A CA 1
ATOM 2093 C C . LYS A 1 275 ? -36.497 12.617 19.258 1.00 57.16 275 LYS A C 1
ATOM 2095 O O . LYS A 1 275 ? -36.787 11.839 20.158 1.00 57.16 275 LYS A O 1
ATOM 2100 N N . THR A 1 276 ? -36.849 13.901 19.288 1.00 57.38 276 THR A N 1
ATOM 2101 C CA . THR A 1 276 ? -37.638 14.538 20.359 1.00 57.38 276 THR A CA 1
ATOM 2102 C C . THR A 1 276 ? -39.138 14.625 20.079 1.00 57.38 276 THR A C 1
ATOM 2104 O O . THR A 1 276 ? -39.882 15.012 20.975 1.00 57.38 276 THR A O 1
ATOM 2107 N N . PHE A 1 277 ? -39.620 14.245 18.892 1.00 56.81 277 PHE A N 1
ATOM 2108 C CA . PHE A 1 277 ? -41.045 14.339 18.572 1.00 56.81 277 PHE A CA 1
ATOM 2109 C C . PHE A 1 277 ? -41.671 12.953 18.375 1.00 56.81 277 PHE A C 1
ATOM 2111 O O . PHE A 1 277 ? -41.170 12.150 17.602 1.00 56.81 277 PHE A O 1
ATOM 2118 N N . THR A 1 278 ? -42.795 12.738 19.071 1.00 49.31 278 THR A N 1
ATOM 2119 C CA . THR A 1 278 ? -43.728 11.590 19.065 1.00 49.31 278 THR A CA 1
ATOM 2120 C C . THR A 1 278 ? -43.467 10.438 20.045 1.00 49.31 278 THR A C 1
ATOM 2122 O O . THR A 1 278 ? -43.326 9.283 19.654 1.00 49.31 278 THR A O 1
ATOM 2125 N N . ALA A 1 279 ? -43.568 10.730 21.347 1.00 52.72 279 ALA A N 1
ATOM 2126 C CA . ALA A 1 279 ? -44.241 9.814 22.269 1.00 52.72 279 ALA A CA 1
ATOM 2127 C C . ALA A 1 279 ? -45.762 9.942 22.041 1.00 52.72 279 ALA A C 1
ATOM 2129 O O . ALA A 1 279 ? -46.407 10.846 22.571 1.00 52.72 279 ALA A O 1
ATOM 2130 N N . VAL A 1 280 ? -46.328 9.084 21.189 1.00 55.25 280 VAL A N 1
ATOM 2131 C CA . VAL A 1 280 ? -47.785 8.944 21.045 1.00 55.25 280 VAL A CA 1
ATOM 2132 C C . VAL A 1 280 ? -48.304 8.307 22.333 1.00 55.25 280 VAL A C 1
ATOM 2134 O O . VAL A 1 280 ? -48.027 7.145 22.617 1.00 55.25 280 VAL A O 1
ATOM 2137 N N . LYS A 1 281 ? -49.011 9.094 23.146 1.00 54.50 281 LYS A N 1
ATOM 2138 C CA . LYS A 1 281 ? -49.653 8.646 24.383 1.00 54.50 281 LYS A CA 1
ATOM 2139 C C . LYS A 1 281 ? -50.851 7.771 23.997 1.00 54.50 281 LYS A C 1
ATOM 2141 O O . LYS A 1 281 ? -51.896 8.298 23.626 1.00 54.50 281 LYS A O 1
ATOM 2146 N N . SER A 1 282 ? -50.686 6.449 24.022 1.00 57.56 282 SER A N 1
ATOM 2147 C CA . SER A 1 282 ? -51.796 5.512 23.854 1.00 57.56 282 SER A CA 1
ATOM 2148 C C . SER A 1 282 ? -52.806 5.722 24.984 1.00 57.56 282 SER A C 1
ATOM 2150 O O . SER A 1 282 ? -52.479 5.658 26.169 1.00 57.56 282 SER A O 1
ATOM 2152 N N . THR A 1 283 ? -54.035 6.053 24.607 1.00 60.50 283 THR A N 1
ATOM 2153 C CA . THR A 1 283 ? -55.168 6.248 25.512 1.00 60.50 283 THR A CA 1
ATOM 2154 C C . THR A 1 283 ? -55.657 4.868 25.971 1.00 60.50 283 THR A C 1
ATOM 2156 O O . THR A 1 283 ? -55.944 4.032 25.113 1.00 60.50 283 THR A O 1
ATOM 2159 N N . PRO A 1 284 ? -55.711 4.571 27.281 1.00 66.25 284 PRO A N 1
ATOM 2160 C CA . PRO A 1 284 ? -56.154 3.267 27.764 1.00 66.25 284 PRO A CA 1
ATOM 2161 C C . PRO A 1 284 ? -57.671 3.122 27.596 1.00 66.25 284 PRO A C 1
ATOM 2163 O O . PRO A 1 284 ? -58.438 3.999 27.990 1.00 66.25 284 PRO A O 1
ATOM 2166 N N . GLY A 1 285 ? -58.067 2.014 26.966 1.00 66.88 285 GLY A N 1
ATOM 2167 C CA . GLY A 1 285 ? -59.444 1.669 26.639 1.00 66.88 285 GLY A CA 1
ATOM 2168 C C . GLY A 1 285 ? -60.320 1.425 27.866 1.00 66.88 285 GLY A C 1
ATOM 2169 O O . GLY A 1 285 ? -59.892 0.859 28.871 1.00 66.88 285 GLY A O 1
ATOM 2170 N N . THR A 1 286 ? -61.559 1.877 27.736 1.00 62.03 286 THR A N 1
ATOM 2171 C CA . THR A 1 286 ? -62.671 1.728 28.673 1.00 62.03 286 THR A CA 1
ATOM 2172 C C . THR A 1 286 ? -63.172 0.277 28.672 1.00 62.03 286 THR A C 1
ATOM 2174 O O . THR A 1 286 ? -63.416 -0.255 27.587 1.00 62.03 286 THR A O 1
ATOM 2177 N N . PRO A 1 287 ? -63.330 -0.380 29.835 1.00 69.06 287 PRO A N 1
ATOM 2178 C CA . PRO A 1 287 ? -63.948 -1.699 29.906 1.00 69.06 287 PRO A CA 1
ATOM 2179 C C . PRO A 1 287 ? -65.481 -1.583 29.876 1.00 69.06 287 PRO A C 1
ATOM 2181 O O . PRO A 1 287 ? -66.044 -0.654 30.460 1.00 69.06 287 PRO A O 1
ATOM 2184 N N . VAL A 1 288 ? -66.122 -2.531 29.188 1.00 68.94 288 VAL A N 1
ATOM 2185 C CA . VAL A 1 288 ? -67.563 -2.838 29.256 1.00 68.94 288 VAL A CA 1
ATOM 2186 C C . VAL A 1 288 ? -67.739 -4.062 30.140 1.00 68.94 288 VAL A C 1
ATOM 2188 O O . VAL A 1 288 ? -66.903 -4.985 29.994 1.00 68.94 288 VAL A O 1
#

InterPro domains:
  IPR006785 Peroxisome membrane anchor protein Pex14p, N-terminal [PF04695] (30-73)
  IPR036388 Winged helix-like DNA-binding domain superfamily [G3DSA:1.10.10.10] (18-78)

Secondary structure (DSSP, 8-state):
-PPPP-------------------HHHHHHHHHHHHHHHHHTSHHHHTS-HHHHHHHHHHTT--HHHHHHHHHHSPP-PPP--PPPPPPP-HHHHHHHHHHHHHHHHHHHHHHHHHIIIIIHHHHHHHHHHHHHHHHHHHHHHHHHHHHHHHHHHHHHHHHHHT----PPP-----------------------------------HHHHHHHHHHHHHHHS------HHHHHHHHHHHHHHHHHHHHS-----HHHHHHHHHHHHHHHHHHTTTTS----PPPPPP-

Organism: NCBI:txid933852

pLDDT: mean 78.02, std 19.5, range [36.44, 98.69]

Foldseek 3Di:
DDDDDDDDDDDDDDDDPDDDDDDDPVVVVLVVLLVVLLVVCPPPVNLPDDLVVSLVVSVVVVHDSVSSVVSVVPDDRPDPPPPDPDPDDDCVVVVVVVVVVVVVVVVVVVVVVVVCCVPPVVVVVVVVVVVVVVVVVVVVVVVVVVVVVVVVVVVVVVVVVVVVPDPDDDDDDDDDDDDDDDDDDDDDDDDDDDDDDDDDDDDDPCPVVVVVVVVVVVVVPPPPCPVPVVVVVVVVVVVVVVVCCVVPVPCPPPVVNVVVVVVVVVVVVVVVVPVPDDPPPDDDDDDD